Protein AF-A0A0V8E5C7-F1 (afdb_monomer)

InterPro domains:
  IPR036977 DNA Primase, CHC2-type zinc finger [G3DSA:3.90.580.10] (2-70)

Radius of gyration: 25.41 Å; Cα contacts (8 Å, |Δi|>4): 579; chains: 1; bounding box: 57×95×50 Å

Structure (mmCIF, N/CA/C/O backbone):
data_AF-A0A0V8E5C7-F1
#
_entry.id   AF-A0A0V8E5C7-F1
#
loop_
_atom_site.group_PDB
_atom_site.id
_atom_site.type_symbol
_atom_site.label_atom_id
_atom_site.label_alt_id
_atom_site.label_comp_id
_atom_site.label_asym_id
_atom_site.label_entity_id
_atom_site.label_seq_id
_atom_site.pdbx_PDB_ins_code
_atom_site.Cartn_x
_atom_site.Cartn_y
_atom_site.Cartn_z
_atom_site.occupancy
_atom_site.B_iso_or_equiv
_atom_site.auth_seq_id
_atom_site.auth_comp_id
_atom_site.auth_asym_id
_atom_site.auth_atom_id
_atom_site.pdbx_PDB_model_num
ATOM 1 N N . MET A 1 1 ? 29.798 11.535 -18.271 1.00 77.94 1 MET A N 1
ATOM 2 C CA . MET A 1 1 ? 28.706 10.863 -17.536 1.00 77.94 1 MET A CA 1
ATOM 3 C C . MET A 1 1 ? 27.715 10.359 -18.566 1.00 77.94 1 MET A C 1
ATOM 5 O O . MET A 1 1 ? 27.169 11.178 -19.292 1.00 77.94 1 MET A O 1
ATOM 9 N N . ASP A 1 2 ? 27.507 9.047 -18.650 1.00 85.81 2 ASP A N 1
ATOM 10 C CA . ASP A 1 2 ? 26.616 8.453 -19.655 1.00 85.81 2 ASP A CA 1
ATOM 11 C C . ASP A 1 2 ? 25.218 8.271 -19.068 1.00 85.81 2 ASP A C 1
ATOM 13 O O . ASP A 1 2 ? 25.017 7.438 -18.182 1.00 85.81 2 ASP A O 1
ATOM 17 N N . LEU A 1 3 ? 24.248 9.055 -19.533 1.00 87.62 3 LEU A N 1
ATOM 18 C CA . LEU A 1 3 ? 22.884 9.039 -19.008 1.00 87.62 3 LEU A CA 1
ATOM 19 C C . LEU A 1 3 ? 21.963 8.158 -19.855 1.00 87.62 3 LEU A C 1
ATOM 21 O O . LEU A 1 3 ? 21.933 8.257 -21.079 1.00 87.62 3 LEU A O 1
ATOM 25 N N . VAL A 1 4 ? 21.166 7.326 -19.189 1.00 85.62 4 VAL A N 1
ATOM 26 C CA . VAL A 1 4 ? 20.123 6.493 -19.796 1.00 85.62 4 VAL A CA 1
ATOM 27 C C . VAL A 1 4 ? 18.763 6.980 -19.310 1.00 85.62 4 VAL A C 1
ATOM 29 O O . VAL A 1 4 ? 18.558 7.162 -18.109 1.00 85.62 4 VAL A O 1
ATOM 32 N N . LYS A 1 5 ? 17.818 7.195 -20.231 1.00 83.31 5 LYS A N 1
ATOM 33 C CA . LYS A 1 5 ? 16.457 7.615 -19.875 1.00 83.31 5 LYS A CA 1
ATOM 34 C C . LYS A 1 5 ? 15.722 6.479 -19.154 1.00 83.31 5 LYS A C 1
ATOM 36 O O . LYS A 1 5 ? 15.670 5.356 -19.650 1.00 83.31 5 LYS A O 1
ATOM 41 N N . SER A 1 6 ? 15.137 6.784 -18.000 1.00 77.44 6 SER A N 1
ATOM 42 C CA . SER A 1 6 ? 14.345 5.871 -17.173 1.00 77.44 6 SER A CA 1
ATOM 43 C C . SER A 1 6 ? 13.053 6.569 -16.740 1.00 77.44 6 SER A C 1
ATOM 45 O O . SER A 1 6 ? 13.018 7.353 -15.788 1.00 77.44 6 SER A O 1
ATOM 47 N N . GLY A 1 7 ? 11.972 6.333 -17.488 1.00 77.88 7 GLY A N 1
ATOM 48 C CA . GLY A 1 7 ? 10.712 7.057 -17.303 1.00 77.88 7 GLY A CA 1
ATOM 49 C C . GLY A 1 7 ? 10.861 8.550 -17.618 1.00 77.88 7 GLY A C 1
ATOM 50 O O . GLY A 1 7 ? 11.246 8.904 -18.732 1.00 77.88 7 GLY A O 1
ATOM 51 N N . ARG A 1 8 ? 10.543 9.408 -16.637 1.00 76.00 8 ARG A N 1
ATOM 52 C CA . ARG A 1 8 ? 10.718 10.876 -16.708 1.00 76.00 8 ARG A CA 1
ATOM 53 C C . ARG A 1 8 ? 12.099 11.351 -16.241 1.00 76.00 8 ARG A C 1
ATOM 55 O O . ARG A 1 8 ? 12.400 12.533 -16.303 1.00 76.00 8 ARG A O 1
ATOM 62 N N . ASN A 1 9 ? 12.920 10.433 -15.739 1.00 88.00 9 ASN A N 1
ATOM 63 C CA . ASN A 1 9 ? 14.218 10.733 -15.155 1.00 88.00 9 ASN A CA 1
ATOM 64 C C . ASN A 1 9 ? 15.343 10.156 -16.020 1.00 88.00 9 ASN A C 1
ATOM 66 O O . ASN A 1 9 ? 15.116 9.385 -16.956 1.00 88.00 9 ASN A O 1
ATOM 70 N N . TYR A 1 10 ? 16.575 10.491 -15.663 1.00 89.25 10 TYR A N 1
ATOM 71 C CA . TYR A 1 10 ? 17.786 9.943 -16.256 1.00 89.25 10 TYR A CA 1
ATOM 72 C C . TYR A 1 10 ? 18.607 9.249 -15.179 1.00 89.25 10 TYR A C 1
ATOM 74 O O . TYR A 1 10 ? 18.708 9.740 -14.060 1.00 89.25 10 TYR A O 1
ATOM 82 N N . THR A 1 11 ? 19.197 8.104 -15.505 1.00 90.31 11 THR A N 1
ATOM 83 C CA . THR A 1 11 ? 20.089 7.377 -14.600 1.00 90.31 11 THR A CA 1
ATOM 84 C C . THR A 1 11 ? 21.477 7.241 -15.201 1.00 90.31 11 THR A C 1
ATOM 86 O O . THR A 1 11 ? 21.626 7.120 -16.418 1.00 90.31 11 THR A O 1
ATOM 89 N N . TRP A 1 12 ? 22.508 7.293 -14.361 1.00 88.06 12 TRP A N 1
ATOM 90 C CA . TRP A 1 12 ? 23.881 7.122 -14.822 1.00 88.06 12 TRP A CA 1
ATOM 91 C C . TRP A 1 12 ? 24.152 5.649 -15.124 1.00 88.06 12 TRP A C 1
ATOM 93 O O . TRP A 1 12 ? 23.962 4.789 -14.269 1.00 88.06 12 TRP A O 1
ATOM 103 N N . LYS A 1 13 ? 24.649 5.348 -16.326 1.00 84.56 13 LYS A N 1
ATOM 104 C CA . LYS A 1 13 ? 24.912 3.988 -16.802 1.00 84.56 13 LYS A CA 1
ATOM 105 C C . LYS A 1 13 ? 25.800 3.140 -15.887 1.00 84.56 13 LYS A C 1
ATOM 107 O O . LYS A 1 13 ? 25.573 1.939 -15.798 1.00 84.56 13 LYS A O 1
ATOM 112 N N . SER A 1 14 ? 26.763 3.743 -15.196 1.00 83.62 14 SER A N 1
ATOM 113 C CA . SER A 1 14 ? 27.641 3.032 -14.254 1.00 83.62 14 SER A CA 1
ATOM 114 C C . SER A 1 14 ? 27.018 2.842 -12.863 1.00 83.62 14 SER A C 1
ATOM 116 O O . SER A 1 14 ? 27.509 2.041 -12.078 1.00 83.62 14 SER A O 1
ATOM 118 N N . HIS A 1 15 ? 25.921 3.546 -12.567 1.00 80.12 15 HIS A N 1
ATOM 119 C CA . HIS A 1 15 ? 25.207 3.536 -11.284 1.00 80.12 15 HIS A CA 1
ATOM 120 C C . HIS A 1 15 ? 23.694 3.379 -11.511 1.00 80.12 15 HIS A C 1
ATOM 122 O O . HIS A 1 15 ? 22.872 4.133 -10.977 1.00 80.12 15 HIS A O 1
ATOM 128 N N . GLN A 1 16 ? 23.340 2.419 -12.372 1.00 63.72 16 GLN A N 1
ATOM 129 C CA . GLN A 1 16 ? 21.965 2.170 -12.803 1.00 63.72 16 GLN A CA 1
ATOM 130 C C . GLN A 1 16 ? 21.050 1.964 -11.598 1.00 63.72 16 GLN A C 1
ATOM 132 O O . GLN A 1 16 ? 21.290 1.097 -10.762 1.00 63.72 16 GLN A O 1
ATOM 137 N N . GLY A 1 17 ? 19.988 2.765 -11.523 1.00 64.38 17 GLY A N 1
ATOM 138 C CA . GLY A 1 17 ? 18.963 2.651 -10.484 1.00 64.38 17 GLY A CA 1
ATOM 139 C C . GLY A 1 17 ? 19.297 3.313 -9.144 1.00 64.38 17 GLY A C 1
ATOM 140 O O . GLY A 1 17 ? 18.388 3.457 -8.334 1.00 64.38 17 GLY A O 1
ATOM 141 N N . SER A 1 18 ? 20.533 3.776 -8.916 1.00 82.50 18 SER A N 1
ATOM 142 C CA . SER A 1 18 ? 20.905 4.487 -7.682 1.00 82.50 18 SER A CA 1
ATOM 143 C C . SER A 1 18 ? 21.211 5.966 -7.897 1.00 82.50 18 SER A C 1
ATOM 145 O O . SER A 1 18 ? 20.937 6.761 -7.005 1.00 82.50 18 SER A O 1
ATOM 147 N N . PHE A 1 19 ? 21.723 6.363 -9.065 1.00 89.81 19 PHE A N 1
ATOM 148 C CA . PHE A 1 19 ? 21.897 7.770 -9.431 1.00 89.81 19 PHE A CA 1
ATOM 149 C C . PHE A 1 19 ? 20.760 8.207 -10.354 1.00 89.81 19 PHE A C 1
ATOM 151 O O . PHE A 1 19 ? 20.636 7.675 -11.461 1.00 89.81 19 PHE A O 1
ATOM 158 N N . ILE A 1 20 ? 19.938 9.162 -9.919 1.00 90.56 20 ILE A N 1
ATOM 159 C CA . ILE A 1 20 ? 18.748 9.628 -10.639 1.00 90.56 20 ILE A CA 1
ATOM 160 C C . ILE A 1 20 ? 18.799 11.148 -10.795 1.00 90.56 20 ILE A C 1
ATOM 162 O O . ILE A 1 20 ? 18.831 11.864 -9.804 1.00 90.56 20 ILE A O 1
ATOM 166 N N . ILE A 1 21 ? 18.748 11.640 -12.030 1.00 92.62 21 ILE A N 1
ATOM 167 C CA . ILE A 1 21 ? 18.537 13.050 -12.375 1.00 92.62 21 ILE A CA 1
ATOM 168 C C . ILE A 1 21 ? 17.076 13.222 -12.769 1.00 92.62 21 ILE A C 1
ATOM 170 O O . ILE A 1 21 ? 16.570 12.477 -13.611 1.00 92.62 21 ILE A O 1
ATOM 174 N N . SER A 1 22 ? 16.407 14.205 -12.177 1.00 89.75 22 SER A N 1
ATOM 175 C CA . SER A 1 22 ? 15.024 14.559 -12.476 1.00 89.75 22 SER A CA 1
ATOM 176 C C . SER A 1 22 ? 14.977 15.934 -13.143 1.00 89.75 22 SER A C 1
ATOM 178 O O . SER A 1 22 ? 15.021 16.941 -12.435 1.00 89.75 22 SER A O 1
ATOM 180 N N . PRO A 1 23 ? 14.903 16.005 -14.488 1.00 86.00 23 PRO A N 1
ATOM 181 C CA . PRO A 1 23 ? 14.874 17.280 -15.204 1.00 86.00 23 PRO A CA 1
ATOM 182 C C . PRO A 1 23 ? 13.691 18.162 -14.800 1.00 86.00 23 PRO A C 1
ATOM 184 O O . PRO A 1 23 ? 13.864 19.359 -14.620 1.00 86.00 23 PRO A O 1
ATOM 187 N N . GLU A 1 24 ? 12.518 17.558 -14.579 1.00 80.56 24 GLU A N 1
ATOM 188 C CA . GLU A 1 24 ? 11.291 18.248 -14.149 1.00 80.56 24 GLU A CA 1
ATOM 189 C C . GLU A 1 24 ? 11.499 19.043 -12.854 1.00 80.56 24 GLU A C 1
ATOM 191 O O . GLU A 1 24 ? 11.042 20.174 -12.725 1.00 80.56 24 GLU A O 1
ATOM 196 N N . LYS A 1 25 ? 12.216 18.450 -11.898 1.00 81.88 25 LYS A N 1
ATOM 197 C CA . LYS A 1 25 ? 12.475 19.047 -10.585 1.00 81.88 25 LYS A CA 1
ATOM 198 C C . LYS A 1 25 ? 13.812 19.790 -10.519 1.00 81.88 25 LYS A C 1
ATOM 200 O O . LYS A 1 25 ? 14.122 20.366 -9.485 1.00 81.88 25 LYS A O 1
ATOM 205 N N . ASN A 1 26 ? 14.605 19.737 -11.590 1.00 85.25 26 ASN A N 1
ATOM 206 C CA . ASN A 1 26 ? 15.969 20.255 -11.670 1.00 85.25 26 ASN A CA 1
ATOM 207 C C . ASN A 1 26 ? 16.884 19.811 -10.503 1.00 85.25 26 ASN A C 1
ATOM 209 O O . ASN A 1 26 ? 17.648 20.603 -9.954 1.00 85.25 26 ASN A O 1
ATOM 213 N N . ILE A 1 27 ? 16.795 18.534 -10.116 1.00 92.62 27 ILE A N 1
ATOM 214 C CA . ILE A 1 27 ? 17.573 17.939 -9.014 1.00 92.62 27 ILE A CA 1
ATOM 215 C C . ILE A 1 27 ? 18.158 16.582 -9.405 1.00 92.62 27 ILE A C 1
ATOM 217 O O . ILE A 1 27 ? 17.687 15.925 -10.338 1.00 92.62 27 ILE A O 1
ATOM 221 N N . PHE A 1 28 ? 19.129 16.109 -8.629 1.00 94.44 28 PHE A N 1
ATOM 222 C CA . PHE A 1 28 ? 19.596 14.730 -8.646 1.00 94.44 28 PHE A CA 1
ATOM 223 C C . PHE A 1 28 ? 19.485 14.068 -7.266 1.00 94.44 28 PHE A C 1
ATOM 225 O O . PHE A 1 28 ? 19.355 14.719 -6.232 1.00 94.44 28 PHE A O 1
ATOM 232 N N . SER A 1 29 ? 19.477 12.740 -7.248 1.00 93.81 29 SER A N 1
ATOM 233 C CA . SER A 1 29 ? 19.516 11.925 -6.036 1.00 93.81 29 SER A CA 1
ATOM 234 C C . SER A 1 29 ? 20.436 10.733 -6.239 1.00 93.81 29 SER A C 1
ATOM 236 O O . SER A 1 29 ? 20.323 10.039 -7.251 1.00 93.81 29 SER A O 1
ATOM 238 N N . TRP A 1 30 ? 21.306 10.468 -5.266 1.00 92.38 30 TRP A N 1
ATOM 239 C CA . TRP A 1 30 ? 22.173 9.296 -5.246 1.00 92.38 30 TRP A CA 1
ATOM 240 C C . TRP A 1 30 ? 21.825 8.381 -4.069 1.00 92.38 30 TRP A C 1
ATOM 242 O O . TRP A 1 30 ? 22.375 8.478 -2.976 1.00 92.38 30 TRP A O 1
ATOM 252 N N . PHE A 1 31 ? 20.896 7.458 -4.307 1.00 82.06 31 PHE A N 1
ATOM 253 C CA . PHE A 1 31 ? 20.291 6.610 -3.278 1.00 82.06 31 PHE A CA 1
ATOM 254 C C . PHE A 1 31 ? 21.286 5.694 -2.554 1.00 82.06 31 PHE A C 1
ATOM 256 O O . PHE A 1 31 ? 21.039 5.349 -1.402 1.00 82.06 31 PHE A O 1
ATOM 263 N N . SER A 1 32 ? 22.405 5.330 -3.192 1.00 83.31 32 SER A N 1
ATOM 264 C CA . SER A 1 32 ? 23.443 4.481 -2.591 1.00 83.31 32 SER A CA 1
ATOM 265 C C . SER A 1 32 ? 24.459 5.230 -1.724 1.00 83.31 32 SER A C 1
ATOM 267 O O . SER A 1 32 ? 25.295 4.574 -1.118 1.00 83.31 32 SER A O 1
ATOM 269 N N . GLN A 1 33 ? 24.430 6.567 -1.692 1.00 82.38 33 GLN A N 1
ATOM 270 C CA . GLN A 1 33 ? 25.376 7.383 -0.914 1.00 82.38 33 GLN A CA 1
ATOM 271 C C . GLN A 1 33 ? 24.772 7.972 0.369 1.00 82.38 33 GLN A C 1
ATOM 273 O O . GLN A 1 33 ? 25.502 8.562 1.149 1.00 82.38 33 GLN A O 1
ATOM 278 N N . GLY A 1 34 ? 23.474 7.776 0.620 1.00 76.69 34 GLY A N 1
ATOM 279 C CA . GLY A 1 34 ? 22.809 8.267 1.830 1.00 76.69 34 GLY A CA 1
ATOM 280 C C . GLY A 1 34 ? 21.598 9.147 1.537 1.00 76.69 34 GLY A C 1
ATOM 281 O O . GLY A 1 34 ? 21.121 9.236 0.401 1.00 76.69 34 GLY A O 1
ATOM 282 N N . THR A 1 35 ? 21.028 9.734 2.587 1.00 79.25 35 THR A N 1
ATOM 283 C CA . THR A 1 35 ? 19.907 10.690 2.512 1.00 79.25 35 THR A CA 1
ATOM 284 C C . THR A 1 35 ? 20.376 12.102 2.189 1.00 79.25 35 THR A C 1
ATOM 286 O O . THR A 1 35 ? 19.675 12.834 1.495 1.00 79.25 35 THR A O 1
ATOM 289 N N . ASP A 1 36 ? 21.581 12.452 2.623 1.00 85.12 36 ASP A N 1
ATOM 290 C CA . ASP A 1 36 ? 22.277 13.697 2.319 1.00 85.12 36 ASP A CA 1
ATOM 291 C C . ASP A 1 36 ? 22.503 13.886 0.818 1.00 85.12 36 ASP A C 1
ATOM 293 O O . ASP A 1 36 ? 22.511 15.016 0.363 1.00 85.12 36 ASP A O 1
ATOM 297 N N . MET A 1 37 ? 22.604 12.816 0.030 1.00 87.00 37 MET A N 1
ATOM 298 C CA . MET A 1 37 ? 22.785 12.892 -1.424 1.00 87.00 37 MET A CA 1
ATOM 299 C C . MET A 1 37 ? 21.475 12.827 -2.221 1.00 87.00 37 MET A C 1
ATOM 301 O O . MET A 1 37 ? 21.494 12.612 -3.434 1.00 87.00 37 MET A O 1
ATOM 305 N N . ARG A 1 38 ? 20.319 13.004 -1.570 1.00 90.25 38 ARG A N 1
ATOM 306 C CA . ARG A 1 38 ? 18.996 13.014 -2.215 1.00 90.25 38 ARG A CA 1
ATOM 307 C C . ARG A 1 38 ? 18.499 14.447 -2.407 1.00 90.25 38 ARG A C 1
ATOM 309 O O . ARG A 1 38 ? 18.667 15.293 -1.538 1.00 90.25 38 ARG A O 1
ATOM 316 N N . GLY A 1 39 ? 17.866 14.709 -3.548 1.00 87.12 39 GLY A N 1
ATOM 317 C CA . GLY A 1 39 ? 17.233 15.995 -3.859 1.00 87.12 39 GLY A CA 1
ATOM 318 C C . GLY A 1 39 ? 18.185 17.184 -4.007 1.00 87.12 39 GLY A C 1
ATOM 319 O O . GLY A 1 39 ? 17.789 18.308 -3.720 1.00 87.12 39 GLY A O 1
ATOM 320 N N . LYS A 1 40 ? 19.431 16.953 -4.425 1.00 93.12 40 LYS A N 1
ATOM 321 C CA . LYS A 1 40 ? 20.456 17.992 -4.565 1.00 93.12 40 LYS A CA 1
ATOM 322 C C . LYS A 1 40 ? 20.365 18.712 -5.906 1.00 93.12 40 LYS A C 1
ATOM 324 O O . LYS A 1 40 ? 19.934 18.131 -6.898 1.00 93.12 40 LYS A O 1
ATOM 329 N N . ASP A 1 41 ? 20.766 19.975 -5.926 1.00 91.38 41 ASP A N 1
ATOM 330 C CA . ASP A 1 41 ? 20.687 20.834 -7.107 1.00 91.38 41 ASP A CA 1
ATOM 331 C C . ASP A 1 41 ? 21.833 20.596 -8.111 1.00 91.38 41 ASP A C 1
ATOM 333 O O . ASP A 1 41 ? 22.717 19.750 -7.932 1.00 91.38 41 ASP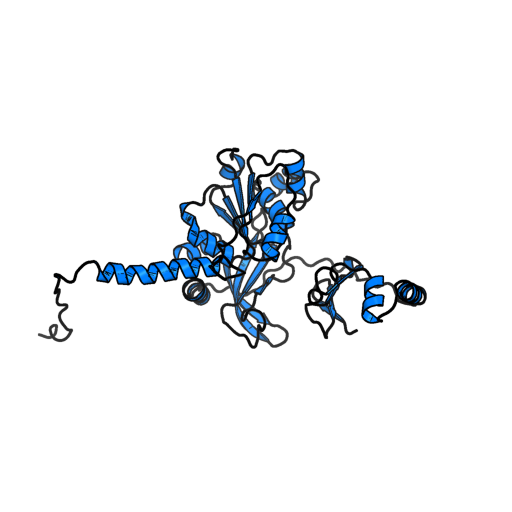 A O 1
ATOM 337 N N . SER A 1 42 ? 21.813 21.357 -9.206 1.00 89.94 42 SER A N 1
ATOM 338 C CA . SER A 1 42 ? 22.834 21.308 -10.253 1.00 89.94 42 SER A CA 1
ATOM 339 C C . SER A 1 42 ? 24.216 21.790 -9.799 1.00 89.94 42 SER A C 1
ATOM 341 O O . SER A 1 42 ? 25.210 21.384 -10.396 1.00 89.94 42 SER A O 1
ATOM 343 N N . ILE A 1 43 ? 24.311 22.631 -8.765 1.00 90.94 43 ILE A N 1
ATOM 344 C CA . ILE A 1 43 ? 25.600 23.115 -8.247 1.00 90.94 43 ILE A CA 1
ATOM 345 C C . ILE A 1 43 ? 26.278 21.987 -7.475 1.00 90.94 43 ILE A C 1
ATOM 347 O O . ILE A 1 43 ? 27.418 21.627 -7.773 1.00 90.94 43 ILE A O 1
ATOM 351 N N . ALA A 1 44 ? 25.542 21.354 -6.562 1.00 93.38 44 ALA A N 1
ATOM 352 C CA . ALA A 1 44 ? 25.994 20.178 -5.833 1.00 93.38 44 ALA A CA 1
ATOM 353 C C . ALA A 1 44 ? 26.373 19.029 -6.783 1.00 93.38 44 ALA A C 1
ATOM 355 O O . ALA A 1 44 ? 27.320 18.291 -6.513 1.00 93.38 44 ALA A O 1
ATOM 356 N N . LEU A 1 45 ? 25.687 18.903 -7.926 1.00 93.25 45 LEU A N 1
ATOM 357 C CA . LEU A 1 45 ? 26.041 17.931 -8.960 1.00 93.25 45 LEU A CA 1
ATOM 358 C C . LEU A 1 45 ? 27.433 18.203 -9.544 1.00 93.25 45 LEU A C 1
ATOM 360 O O . LEU A 1 45 ? 28.220 17.273 -9.711 1.00 93.25 45 LEU A O 1
ATOM 364 N N . VAL A 1 46 ? 27.757 19.463 -9.844 1.00 92.88 46 VAL A N 1
ATOM 365 C CA . VAL A 1 46 ? 29.081 19.842 -10.358 1.00 92.88 46 VAL A CA 1
ATOM 366 C C . VAL A 1 46 ? 30.156 19.606 -9.303 1.00 92.88 46 VAL A C 1
ATOM 368 O O . VAL A 1 46 ? 31.166 18.982 -9.623 1.00 92.88 46 VAL A O 1
ATOM 371 N N . GLN A 1 47 ? 29.919 20.021 -8.055 1.00 93.06 47 GLN A N 1
ATOM 372 C CA . GLN A 1 47 ? 30.849 19.774 -6.946 1.00 93.06 47 GLN A CA 1
ATOM 373 C C . GLN A 1 47 ? 31.151 18.283 -6.790 1.00 93.06 47 GLN A C 1
ATOM 375 O O . GLN A 1 47 ? 32.309 17.898 -6.663 1.00 93.06 47 GLN A O 1
ATOM 380 N N . LEU A 1 48 ? 30.119 17.441 -6.866 1.00 92.62 48 LEU A N 1
ATOM 381 C CA . LEU A 1 48 ? 30.244 15.993 -6.762 1.00 92.62 48 LEU A CA 1
ATOM 382 C C . LEU A 1 48 ? 31.043 15.384 -7.919 1.00 92.62 48 LEU A C 1
ATOM 384 O O . LEU A 1 48 ? 31.944 14.582 -7.694 1.00 92.62 48 LEU A O 1
ATOM 388 N N . ILE A 1 49 ? 30.698 15.729 -9.161 1.00 90.56 49 ILE A N 1
ATOM 389 C CA . ILE A 1 49 ? 31.298 15.10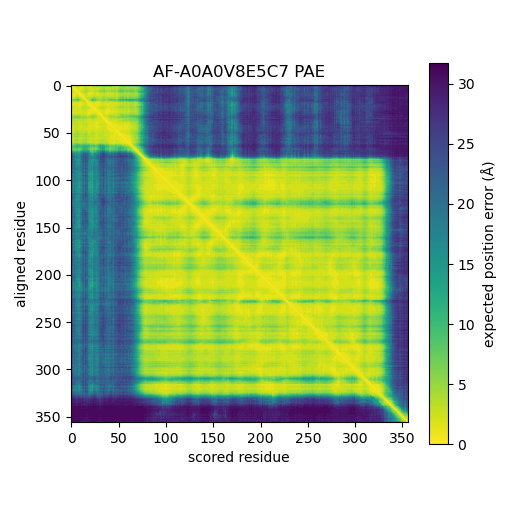6 -10.349 1.00 90.56 49 ILE A CA 1
ATOM 390 C C . ILE A 1 49 ? 32.727 15.606 -10.582 1.00 90.56 49 ILE A C 1
ATOM 392 O O . ILE A 1 49 ? 33.562 14.851 -11.079 1.00 90.56 49 ILE A O 1
ATOM 396 N N . LYS A 1 50 ? 33.012 16.867 -10.242 1.00 90.31 50 LYS A N 1
ATOM 397 C CA . LYS A 1 50 ? 34.328 17.486 -10.440 1.00 90.31 50 LYS A CA 1
ATOM 398 C C . LYS A 1 50 ? 35.220 17.480 -9.202 1.00 90.31 50 LYS A C 1
ATOM 400 O O . LYS A 1 50 ? 36.403 17.765 -9.342 1.00 90.31 50 LYS A O 1
ATOM 405 N N . GLY A 1 51 ? 34.679 17.180 -8.023 1.00 92.75 51 GLY A N 1
ATOM 406 C CA . GLY A 1 51 ? 35.414 17.269 -6.761 1.00 92.75 51 GLY A CA 1
ATOM 407 C C . GLY A 1 51 ? 35.863 18.696 -6.435 1.00 92.75 51 GLY A C 1
ATOM 408 O O . GLY A 1 51 ? 36.979 18.879 -5.962 1.00 92.75 51 GLY A O 1
ATOM 409 N N . CYS A 1 52 ? 35.035 19.703 -6.735 1.00 93.06 52 CYS A N 1
ATOM 410 C CA . CYS A 1 52 ? 35.390 21.116 -6.585 1.00 93.06 52 CYS A CA 1
ATOM 411 C C . CYS A 1 52 ? 34.584 21.828 -5.487 1.00 93.06 52 CYS A C 1
ATOM 413 O O . CYS A 1 52 ? 33.534 21.363 -5.029 1.00 93.06 52 CYS A O 1
ATOM 415 N N . SER A 1 53 ? 35.071 22.995 -5.074 1.00 93.56 53 SER A N 1
ATOM 416 C CA . SER A 1 53 ? 34.373 23.882 -4.148 1.00 93.56 53 SER A CA 1
ATOM 417 C C . SER A 1 53 ? 33.109 24.484 -4.772 1.00 93.56 53 SER A C 1
ATOM 419 O O . SER A 1 53 ? 32.896 24.456 -5.986 1.00 93.56 53 SER A O 1
ATOM 421 N N . PHE A 1 54 ? 32.257 25.062 -3.925 1.00 90.62 54 PHE A N 1
ATOM 422 C CA . PHE A 1 54 ? 31.024 25.724 -4.356 1.00 90.62 54 PHE A CA 1
ATOM 423 C C . PHE A 1 54 ? 31.303 26.893 -5.312 1.00 90.62 54 PHE A C 1
ATOM 425 O O . PHE A 1 54 ? 30.606 27.059 -6.310 1.00 90.62 54 PHE A O 1
ATOM 432 N N . LYS A 1 55 ? 32.360 27.670 -5.038 1.00 90.62 55 LYS A N 1
ATOM 433 C CA . LYS A 1 55 ? 32.771 28.800 -5.878 1.00 90.62 55 LYS A CA 1
ATOM 434 C C . LYS A 1 55 ? 33.213 28.329 -7.267 1.00 90.62 55 LYS A C 1
ATOM 436 O O . LYS A 1 55 ? 32.723 28.849 -8.261 1.00 90.62 55 LYS A O 1
ATOM 441 N N . GLU A 1 56 ? 34.051 27.297 -7.329 1.00 91.56 56 GLU A N 1
ATOM 442 C CA . GLU A 1 56 ? 34.513 26.713 -8.598 1.00 91.56 56 GLU A CA 1
ATOM 443 C C . GLU A 1 56 ? 33.361 26.074 -9.387 1.00 91.56 56 GLU A C 1
ATOM 445 O O . GLU A 1 56 ? 33.329 26.135 -10.614 1.00 91.56 56 GLU A O 1
ATOM 450 N N . ALA A 1 57 ? 32.379 25.483 -8.697 1.00 91.94 57 ALA A N 1
ATOM 451 C CA . ALA A 1 57 ? 31.187 24.943 -9.340 1.00 91.94 57 ALA A CA 1
ATOM 452 C C . ALA A 1 57 ? 30.315 26.046 -9.960 1.00 91.94 57 ALA A C 1
ATOM 454 O O . ALA A 1 57 ? 29.823 25.875 -11.076 1.00 91.94 57 ALA A O 1
ATOM 455 N N . LEU A 1 58 ? 30.143 27.177 -9.268 1.00 88.56 58 LEU A N 1
ATOM 456 C CA . LEU A 1 58 ? 29.431 28.342 -9.798 1.00 88.56 58 LEU A CA 1
ATOM 457 C C . LEU A 1 58 ? 30.143 28.946 -11.009 1.00 88.56 58 LEU A C 1
ATOM 459 O O . LEU A 1 58 ? 29.488 29.203 -12.017 1.00 88.56 58 LEU A O 1
ATOM 463 N N . GLU A 1 59 ? 31.462 29.131 -10.928 1.00 89.44 59 GLU A N 1
ATOM 464 C CA . GLU A 1 59 ? 32.285 29.617 -12.044 1.00 89.44 59 GLU A CA 1
ATOM 465 C C . GLU A 1 59 ? 32.158 28.679 -13.252 1.00 89.44 59 GLU A C 1
ATOM 467 O O . GLU A 1 59 ? 31.841 29.124 -14.353 1.00 89.44 59 GLU A O 1
ATOM 472 N N . PHE A 1 60 ? 32.251 27.363 -13.033 1.00 90.19 60 PHE A N 1
ATOM 473 C CA . PHE A 1 60 ? 32.064 26.373 -14.092 1.00 90.19 60 PHE A CA 1
ATOM 474 C C . PHE A 1 60 ? 30.681 26.449 -14.755 1.00 90.19 60 PHE A C 1
ATOM 476 O O . PHE A 1 60 ? 30.578 26.336 -15.977 1.00 90.19 60 PHE A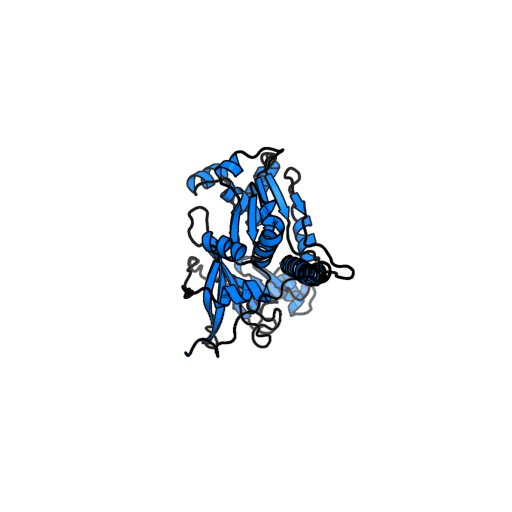 O 1
ATOM 483 N N . ILE A 1 61 ? 29.611 26.620 -13.972 1.00 87.81 61 ILE A N 1
ATOM 484 C CA . ILE A 1 61 ? 28.248 26.742 -14.507 1.00 87.81 61 ILE A CA 1
ATOM 485 C C . ILE A 1 61 ? 28.101 28.042 -15.303 1.00 87.81 61 ILE A C 1
ATOM 487 O O . ILE A 1 61 ? 27.553 28.009 -16.406 1.00 87.81 61 ILE A O 1
ATOM 491 N N . ALA A 1 62 ? 28.611 29.157 -14.773 1.00 84.81 62 ALA A N 1
ATOM 492 C CA . ALA A 1 62 ? 28.527 30.479 -15.391 1.00 84.81 62 ALA A CA 1
ATOM 493 C C . ALA A 1 62 ? 29.300 30.567 -16.717 1.00 84.81 62 ALA A C 1
ATOM 495 O O . ALA A 1 62 ? 28.832 31.196 -17.664 1.00 84.81 62 ALA A O 1
ATOM 496 N N . GLU A 1 63 ? 30.456 29.908 -16.808 1.00 87.38 63 GLU A N 1
ATOM 497 C CA . GLU A 1 63 ? 31.269 29.843 -18.029 1.00 87.38 63 GLU A CA 1
ATOM 498 C C . GLU A 1 63 ? 30.750 28.813 -19.044 1.00 87.38 63 GLU A C 1
ATOM 500 O O . GLU A 1 63 ? 31.132 28.829 -20.221 1.00 87.38 63 GLU A O 1
ATOM 505 N N . SER A 1 64 ? 29.869 27.902 -18.617 1.00 78.88 64 SER A N 1
ATOM 506 C CA . SER A 1 64 ? 29.341 26.867 -19.497 1.00 78.88 64 SER A CA 1
ATOM 507 C C . SER A 1 64 ? 28.404 27.455 -20.559 1.00 78.88 64 SER A C 1
ATOM 509 O O . SER A 1 64 ? 27.424 28.138 -20.274 1.00 78.88 64 SER A O 1
ATOM 511 N N . LYS A 1 65 ? 28.659 27.120 -21.828 1.00 74.19 65 LYS A N 1
ATOM 512 C CA . LYS A 1 65 ? 27.765 27.434 -22.958 1.00 74.19 65 LYS A CA 1
ATOM 513 C C . LYS A 1 65 ? 26.729 26.326 -23.172 1.00 74.19 65 LYS A C 1
ATOM 515 O O . LYS A 1 65 ? 26.502 25.892 -24.301 1.00 74.19 65 LYS A O 1
ATOM 520 N N . ALA A 1 66 ? 26.162 25.795 -22.090 1.00 72.50 66 ALA A N 1
ATOM 521 C CA . ALA A 1 66 ? 25.188 24.714 -22.176 1.00 72.50 66 ALA A CA 1
ATOM 522 C C . ALA A 1 66 ? 23.849 25.237 -22.722 1.00 72.50 66 ALA A C 1
ATOM 524 O O . ALA A 1 66 ? 23.311 26.239 -22.254 1.00 72.50 66 ALA A O 1
ATOM 525 N N . SER A 1 67 ? 23.287 24.552 -23.718 1.00 71.94 67 SER A N 1
ATOM 526 C CA . SER A 1 67 ? 21.943 24.852 -24.214 1.00 71.94 67 SER A CA 1
ATOM 527 C C . SER A 1 67 ? 20.888 24.432 -23.190 1.00 71.94 67 SER A C 1
ATOM 529 O O . SER A 1 67 ? 20.990 23.344 -22.619 1.00 71.94 67 SER A O 1
ATOM 531 N N . VAL A 1 68 ? 19.835 25.239 -23.017 1.00 72.44 68 VAL A N 1
ATOM 532 C CA . VAL A 1 68 ? 18.678 24.875 -22.183 1.00 72.44 68 VAL A CA 1
ATOM 533 C C . VAL A 1 68 ? 18.071 23.571 -22.698 1.00 72.44 68 VAL A C 1
ATOM 535 O O . VAL A 1 68 ? 17.616 23.495 -23.842 1.00 72.44 68 VAL A O 1
ATOM 538 N N . PHE A 1 69 ? 18.041 22.550 -21.845 1.00 71.44 69 PHE A N 1
ATOM 539 C CA . PHE A 1 69 ? 17.350 21.305 -22.143 1.00 71.44 69 PHE A CA 1
ATOM 540 C C . PHE A 1 69 ? 15.839 21.561 -22.147 1.00 71.44 69 PHE A C 1
ATOM 542 O O . PHE A 1 69 ? 15.214 21.694 -21.098 1.00 71.44 69 PHE A O 1
ATOM 549 N N . LYS A 1 70 ? 15.248 21.664 -23.341 1.00 62.22 70 LYS A N 1
ATOM 550 C CA . LYS A 1 70 ? 13.795 21.696 -23.518 1.00 62.22 70 LYS A CA 1
ATOM 551 C C . LYS A 1 70 ? 13.319 20.282 -23.810 1.00 62.22 70 LYS A C 1
ATOM 553 O O . LYS A 1 70 ? 13.377 19.831 -24.953 1.00 62.22 70 LYS A O 1
ATOM 558 N N . GLU A 1 71 ? 12.850 19.582 -22.783 1.00 62.66 71 GLU A N 1
ATOM 559 C CA . GLU A 1 71 ? 12.066 18.376 -23.020 1.00 62.66 71 GLU A CA 1
ATOM 560 C C . GLU A 1 71 ? 10.771 18.812 -23.709 1.00 62.66 71 GLU A C 1
ATOM 562 O O . GLU A 1 71 ? 10.019 19.636 -23.189 1.00 62.66 71 GLU A O 1
ATOM 567 N N . THR A 1 72 ? 10.529 18.321 -24.925 1.00 54.44 72 THR A N 1
ATOM 568 C CA . THR A 1 72 ? 9.212 18.464 -25.543 1.00 54.44 72 THR A CA 1
ATOM 569 C C . THR A 1 72 ? 8.241 17.792 -24.587 1.00 54.44 72 THR A C 1
ATOM 571 O O . THR A 1 72 ? 8.402 16.603 -24.310 1.00 54.44 72 THR A O 1
ATOM 574 N N . ALA A 1 73 ? 7.280 18.548 -24.051 1.00 47.94 73 ALA A N 1
ATOM 575 C CA . ALA A 1 73 ? 6.220 18.011 -23.212 1.00 47.94 73 ALA A CA 1
ATOM 576 C C . ALA A 1 73 ? 5.406 17.018 -24.053 1.00 47.94 73 ALA A C 1
ATOM 578 O O . ALA A 1 73 ? 4.405 17.363 -24.675 1.00 47.94 73 ALA A O 1
ATOM 579 N N . GLN A 1 74 ? 5.876 15.775 -24.142 1.00 49.72 74 GLN A N 1
ATOM 580 C CA . GLN A 1 74 ? 5.053 14.681 -24.607 1.00 49.72 74 GLN A CA 1
ATOM 581 C C . GLN A 1 74 ? 3.917 14.594 -23.604 1.00 49.72 74 GLN A C 1
ATOM 583 O O . GLN A 1 74 ? 4.170 14.353 -22.421 1.00 49.72 74 GLN A O 1
ATOM 588 N N . ALA A 1 75 ? 2.688 14.814 -24.081 1.00 54.56 75 ALA A N 1
ATOM 589 C CA . ALA A 1 75 ? 1.489 14.540 -23.310 1.00 54.56 75 ALA A CA 1
ATOM 590 C C . ALA A 1 75 ? 1.693 13.197 -22.609 1.00 54.56 75 ALA A C 1
ATOM 592 O O . ALA A 1 75 ? 2.025 12.190 -23.251 1.00 54.56 75 ALA A O 1
ATOM 593 N N . GLN A 1 76 ? 1.622 13.214 -21.281 1.00 56.47 76 GLN A N 1
ATOM 594 C CA . GLN A 1 76 ? 1.861 12.021 -20.499 1.00 56.47 76 GLN A CA 1
ATOM 595 C C . GLN A 1 76 ? 0.798 11.004 -20.905 1.00 56.47 76 GLN A C 1
ATOM 597 O O . GLN A 1 76 ? -0.368 11.152 -20.559 1.00 56.47 76 GLN A O 1
ATOM 602 N N . LYS A 1 77 ? 1.202 9.989 -21.672 1.00 66.19 77 LYS A N 1
ATOM 603 C CA . LYS A 1 77 ? 0.311 8.884 -22.025 1.00 66.19 77 LYS A CA 1
ATOM 604 C C . LYS A 1 77 ? -0.258 8.288 -20.737 1.00 66.19 77 LYS A C 1
ATOM 606 O O . LYS A 1 77 ? 0.496 8.093 -19.776 1.00 66.19 77 LYS A O 1
ATOM 611 N N . GLU A 1 78 ? -1.559 8.022 -20.742 1.00 82.00 78 GLU A N 1
ATOM 612 C CA . GLU A 1 78 ? -2.259 7.421 -19.610 1.00 82.00 78 GLU A CA 1
ATOM 613 C C . GLU A 1 78 ? -1.679 6.044 -19.253 1.00 82.00 78 GLU A C 1
ATOM 615 O O . GLU A 1 78 ? -0.914 5.430 -20.009 1.00 82.00 78 GLU A O 1
ATOM 620 N N . PHE A 1 79 ? -2.008 5.582 -18.048 1.00 90.88 79 PHE A N 1
ATOM 621 C CA . PHE A 1 79 ? -1.751 4.210 -17.643 1.00 90.88 79 PHE A CA 1
ATOM 622 C C . PHE A 1 79 ? -2.533 3.244 -18.542 1.00 90.88 79 PHE A C 1
ATOM 624 O O . PHE A 1 79 ? -3.727 3.427 -18.768 1.00 90.88 79 PHE A O 1
ATOM 631 N N . GLU A 1 80 ? -1.863 2.192 -19.005 1.00 89.44 80 GLU A N 1
ATOM 632 C CA . GLU A 1 80 ? -2.472 1.110 -19.775 1.00 89.44 80 GLU A CA 1
ATOM 633 C C . GLU A 1 80 ? -2.045 -0.232 -19.182 1.00 89.44 80 GLU A C 1
ATOM 635 O O . GLU A 1 80 ? -0.853 -0.495 -18.975 1.00 89.44 80 GLU A O 1
ATOM 640 N N . TYR A 1 81 ? -3.024 -1.096 -18.930 1.00 92.94 81 TYR A N 1
ATOM 641 C CA . TYR A 1 81 ? -2.786 -2.433 -18.415 1.00 92.94 81 TYR A CA 1
ATOM 642 C C . TYR A 1 81 ? -2.782 -3.460 -19.553 1.00 92.94 81 TYR A C 1
ATOM 644 O O . TYR A 1 81 ? -3.831 -3.873 -20.030 1.00 92.94 81 TYR A O 1
ATOM 652 N N . ASN A 1 82 ? -1.581 -3.874 -19.972 1.00 88.81 82 ASN A N 1
ATOM 653 C CA . ASN A 1 82 ? -1.363 -4.743 -21.140 1.00 88.81 82 ASN A CA 1
ATOM 654 C C . ASN A 1 82 ? -0.654 -6.067 -20.784 1.00 88.81 82 ASN A C 1
ATOM 656 O O . ASN A 1 82 ? 0.063 -6.642 -21.603 1.00 88.81 82 ASN A O 1
ATOM 660 N N . LEU A 1 83 ? -0.770 -6.524 -19.535 1.00 91.56 83 LEU A N 1
ATOM 661 C CA . LEU A 1 83 ? -0.194 -7.800 -19.109 1.00 91.56 83 LEU A CA 1
ATOM 662 C C . LEU A 1 83 ? -1.179 -8.938 -19.412 1.00 91.56 83 LEU A C 1
ATOM 664 O O . LEU A 1 83 ? -2.335 -8.832 -19.010 1.00 91.56 83 LEU A O 1
ATOM 668 N N . PRO A 1 84 ? -0.748 -10.029 -20.074 1.00 91.69 84 PRO A N 1
ATOM 669 C CA . PRO A 1 84 ? -1.608 -11.185 -20.298 1.00 91.69 84 PRO A CA 1
ATOM 670 C C . PRO A 1 84 ? -1.935 -11.856 -18.962 1.00 91.69 84 PRO A C 1
ATOM 672 O O . PRO A 1 84 ? -1.052 -12.470 -18.352 1.00 91.69 84 PRO A O 1
ATOM 675 N N . GLU A 1 85 ? -3.177 -11.701 -18.503 1.00 95.88 85 GLU A N 1
ATOM 676 C CA . GLU A 1 85 ? -3.696 -12.389 -17.321 1.00 95.88 85 GLU A CA 1
ATOM 677 C C . GLU A 1 85 ? -4.056 -13.840 -17.651 1.00 95.88 85 GLU A C 1
ATOM 679 O O . GLU A 1 85 ? -4.510 -14.162 -18.750 1.00 95.88 85 GLU A O 1
ATOM 684 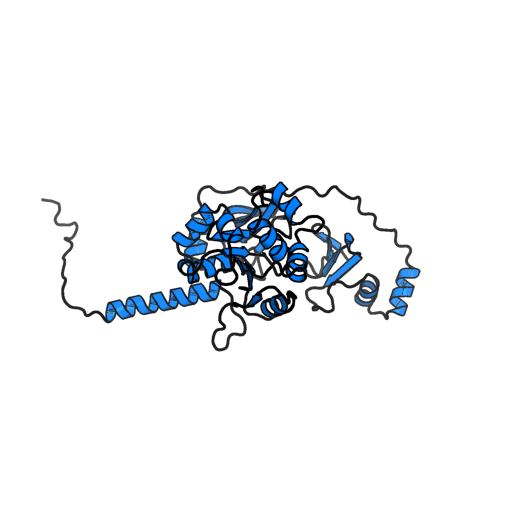N N . HIS A 1 86 ? -3.865 -14.718 -16.673 1.00 95.50 86 HIS A N 1
ATOM 685 C CA . HIS A 1 86 ? -4.213 -16.131 -16.767 1.00 95.50 86 HIS A CA 1
ATOM 686 C C . HIS A 1 86 ? -5.462 -16.410 -15.942 1.00 95.50 86 HIS A C 1
ATOM 688 O O . HIS A 1 86 ? -5.544 -16.005 -14.783 1.00 95.50 86 HIS A O 1
ATOM 694 N N . SER A 1 87 ? -6.402 -17.167 -16.506 1.00 91.06 87 SER A N 1
ATOM 695 C CA . SER A 1 87 ? -7.603 -17.613 -15.785 1.00 91.06 87 SER A CA 1
ATOM 696 C C . SER A 1 87 ? -7.275 -18.591 -14.653 1.00 91.06 87 SER A C 1
ATOM 698 O O . SER A 1 87 ? -7.940 -18.602 -13.620 1.00 91.06 87 SER A O 1
ATOM 700 N N . ASN A 1 88 ? -6.233 -19.407 -14.828 1.00 92.75 88 ASN A N 1
ATOM 701 C CA . ASN A 1 88 ? -5.787 -20.358 -13.822 1.00 92.75 88 ASN A CA 1
ATOM 702 C C . ASN A 1 88 ? -4.755 -19.724 -12.877 1.00 92.75 88 ASN A C 1
ATOM 704 O O . ASN A 1 88 ? -3.605 -19.513 -13.251 1.00 92.75 88 ASN A O 1
ATOM 708 N N . PHE A 1 89 ? -5.145 -19.499 -11.622 1.00 95.25 89 PHE A N 1
ATOM 709 C CA . PHE A 1 89 ? -4.297 -18.903 -10.585 1.00 95.25 89 PHE A CA 1
ATOM 710 C C . PHE A 1 89 ? -3.394 -19.920 -9.844 1.00 95.25 89 PHE A C 1
ATOM 712 O O . PHE A 1 89 ? -2.801 -19.588 -8.819 1.00 95.25 89 PHE A O 1
ATOM 719 N N . TYR A 1 90 ? -3.266 -21.161 -10.332 1.00 94.19 90 TYR A N 1
ATOM 720 C CA . TYR A 1 90 ? -2.584 -22.265 -9.638 1.00 94.19 90 TYR A CA 1
ATOM 721 C C . TYR A 1 90 ? -1.160 -21.931 -9.166 1.00 94.19 90 TYR A C 1
ATOM 723 O O . TYR A 1 90 ? -0.867 -22.059 -7.979 1.00 94.19 90 TYR A O 1
ATOM 731 N N . PHE A 1 91 ? -0.281 -21.448 -10.054 1.00 92.31 91 PHE A N 1
ATOM 732 C CA . PHE A 1 91 ? 1.115 -21.156 -9.690 1.00 92.31 91 PHE A CA 1
ATOM 733 C C . PHE A 1 91 ? 1.237 -20.044 -8.644 1.00 92.31 91 PHE A C 1
ATOM 735 O O . PHE A 1 91 ? 2.050 -20.139 -7.726 1.00 92.31 91 PHE A O 1
ATOM 742 N N . ALA A 1 92 ? 0.417 -18.997 -8.765 1.00 96.88 92 ALA A N 1
ATOM 743 C CA . ALA A 1 92 ? 0.383 -17.921 -7.783 1.00 96.88 92 ALA A CA 1
ATOM 744 C C . ALA A 1 92 ? -0.154 -18.416 -6.435 1.00 96.88 92 ALA A C 1
ATOM 746 O O . ALA A 1 92 ? 0.417 -18.089 -5.399 1.00 96.88 92 ALA A O 1
ATOM 747 N N . ARG A 1 93 ? -1.201 -19.250 -6.441 1.00 98.06 93 ARG A N 1
ATOM 748 C CA . ARG A 1 93 ? -1.753 -19.860 -5.227 1.00 98.06 93 ARG A CA 1
ATOM 749 C C . ARG A 1 93 ? -0.725 -20.733 -4.520 1.00 98.06 93 ARG A C 1
ATOM 751 O O . ARG A 1 93 ? -0.526 -20.559 -3.326 1.00 98.06 93 ARG A O 1
ATOM 758 N N . GLN A 1 94 ? -0.058 -21.634 -5.238 1.00 97.19 94 GLN A N 1
ATOM 759 C CA . GLN A 1 94 ? 0.995 -22.491 -4.682 1.00 97.19 94 GLN A CA 1
ATOM 760 C C . GLN A 1 94 ? 2.077 -21.656 -3.996 1.00 97.19 94 GLN A C 1
ATOM 762 O O . GLN A 1 94 ? 2.359 -21.856 -2.821 1.00 97.19 94 GLN A O 1
ATOM 767 N N . TYR A 1 95 ? 2.574 -20.624 -4.675 1.00 97.44 95 TYR A N 1
ATOM 768 C CA . TYR A 1 95 ? 3.530 -19.685 -4.098 1.00 97.44 95 TYR A CA 1
ATOM 769 C C . TYR A 1 95 ? 3.021 -18.983 -2.830 1.00 97.44 95 TYR A C 1
ATOM 771 O O . TYR A 1 95 ? 3.716 -18.944 -1.815 1.00 97.44 95 TYR A O 1
ATOM 779 N N . LEU A 1 96 ? 1.806 -18.432 -2.860 1.00 98.31 96 LEU A N 1
ATOM 780 C CA . LEU A 1 96 ? 1.232 -17.729 -1.711 1.00 98.31 96 LEU A CA 1
ATOM 781 C C . LEU A 1 96 ? 0.979 -18.672 -0.520 1.00 98.31 96 LEU A C 1
ATOM 783 O O . LEU A 1 96 ? 1.184 -18.284 0.629 1.00 98.31 96 LEU A O 1
ATOM 787 N N . LYS A 1 97 ? 0.589 -19.922 -0.770 1.00 97.62 97 LYS A N 1
ATOM 788 C CA . LYS A 1 97 ? 0.355 -20.911 0.289 1.00 97.62 97 LYS A CA 1
ATOM 789 C C . LYS A 1 97 ? 1.651 -21.460 0.857 1.00 97.62 97 LYS A C 1
ATOM 791 O O . LYS A 1 97 ? 1.899 -21.373 2.055 1.00 97.62 97 LYS A O 1
ATOM 796 N N . GLU A 1 98 ? 2.471 -22.037 -0.007 1.00 95.44 98 GLU A N 1
ATOM 797 C CA . GLU A 1 98 ? 3.608 -22.860 0.393 1.00 95.44 98 GLU A CA 1
ATOM 798 C C . GLU A 1 98 ? 4.796 -22.001 0.806 1.00 95.44 98 GLU A C 1
ATOM 800 O O . GLU A 1 98 ? 5.446 -22.286 1.809 1.00 95.44 98 GLU A O 1
ATOM 805 N N . GLU A 1 99 ? 5.051 -20.909 0.081 1.00 95.62 99 GLU A N 1
ATOM 806 C CA . GLU A 1 99 ? 6.187 -20.036 0.371 1.00 95.62 99 GLU A CA 1
ATOM 807 C C . GLU A 1 99 ? 5.828 -18.818 1.216 1.00 95.62 99 GLU A C 1
ATOM 809 O O . GLU A 1 99 ? 6.717 -18.260 1.864 1.00 95.62 99 GLU A O 1
ATOM 814 N N . ARG A 1 100 ? 4.572 -18.352 1.184 1.00 96.62 100 ARG A N 1
ATOM 815 C CA . ARG A 1 100 ? 4.132 -17.164 1.940 1.00 96.62 100 ARG A CA 1
ATOM 816 C C . ARG A 1 100 ? 3.254 -17.483 3.147 1.00 96.62 100 ARG A C 1
ATOM 818 O O . ARG A 1 100 ? 3.089 -16.591 3.970 1.00 96.62 100 ARG A O 1
ATOM 825 N N . GLY A 1 101 ? 2.791 -18.723 3.306 1.00 97.12 101 GLY A N 1
ATOM 826 C CA . GLY A 1 101 ? 2.052 -19.179 4.489 1.00 97.12 101 GLY A CA 1
ATOM 827 C C . GLY A 1 101 ? 0.582 -18.754 4.537 1.00 97.12 101 GLY A C 1
ATOM 828 O O . GLY A 1 101 ? -0.043 -18.878 5.589 1.00 97.12 101 GLY A O 1
ATOM 829 N N . LEU A 1 102 ? 0.033 -18.244 3.430 1.00 98.44 102 LEU A N 1
ATOM 830 C CA . LEU A 1 102 ? -1.351 -17.772 3.352 1.00 98.44 102 LEU A CA 1
ATOM 831 C C . LEU A 1 102 ? -2.326 -18.949 3.196 1.00 98.44 102 LEU A C 1
ATOM 833 O O . LEU A 1 102 ? -2.034 -19.916 2.492 1.00 98.44 102 LEU A O 1
ATOM 837 N N . SER A 1 103 ? -3.496 -18.866 3.834 1.00 98.31 103 SER A N 1
ATOM 838 C CA . SER A 1 103 ? -4.567 -19.856 3.652 1.00 98.31 103 SER A CA 1
ATOM 839 C C . SER A 1 103 ? -5.291 -19.681 2.311 1.00 98.31 103 SER A C 1
ATOM 841 O O . SER A 1 103 ? -5.227 -18.613 1.694 1.00 98.31 103 SER A O 1
ATOM 843 N N . ASP A 1 104 ? -6.011 -20.718 1.862 1.00 98.25 104 ASP A N 1
ATOM 844 C CA . ASP A 1 104 ? -6.894 -20.592 0.694 1.00 98.25 104 ASP A CA 1
ATOM 845 C C . ASP A 1 104 ? -7.951 -19.507 0.905 1.00 98.25 104 ASP A C 1
ATOM 847 O O . ASP A 1 104 ? -8.156 -18.702 0.004 1.00 98.25 104 ASP A O 1
ATOM 851 N N . ASP A 1 105 ? -8.536 -19.417 2.103 1.00 98.31 105 ASP A N 1
ATOM 852 C CA . ASP A 1 105 ? -9.560 -18.419 2.429 1.00 98.31 105 ASP A CA 1
ATOM 853 C C . ASP A 1 105 ? -9.055 -16.988 2.245 1.00 98.31 105 ASP A C 1
ATOM 855 O O . ASP A 1 105 ? -9.748 -16.149 1.663 1.00 98.31 105 ASP A O 1
ATOM 859 N N . THR A 1 106 ? -7.834 -16.707 2.708 1.00 98.62 106 THR A N 1
ATOM 860 C CA . THR A 1 106 ? -7.208 -15.394 2.531 1.00 98.62 106 THR A CA 1
ATOM 861 C C . THR A 1 106 ? -6.919 -15.124 1.060 1.00 98.62 106 THR A C 1
ATOM 863 O O . THR A 1 106 ? -7.240 -14.049 0.559 1.00 98.62 106 THR A O 1
ATOM 866 N N . ILE A 1 107 ? -6.364 -16.090 0.326 1.00 98.62 107 ILE A N 1
ATOM 867 C CA . ILE A 1 107 ? -6.102 -15.922 -1.111 1.00 98.62 107 ILE A CA 1
ATOM 868 C C . ILE A 1 107 ? -7.411 -15.654 -1.866 1.00 98.62 107 ILE A C 1
ATOM 870 O O . ILE A 1 107 ? -7.480 -14.725 -2.673 1.00 98.62 107 ILE A O 1
ATOM 874 N N . ASP A 1 108 ? -8.459 -16.417 -1.565 1.00 98.44 108 ASP A N 1
ATOM 875 C CA . ASP A 1 108 ? -9.777 -16.290 -2.178 1.00 98.44 108 ASP A CA 1
ATOM 876 C C . ASP A 1 108 ? -10.438 -14.958 -1.836 1.00 98.44 108 ASP A C 1
ATOM 878 O O . ASP A 1 108 ? -11.078 -14.358 -2.698 1.00 98.44 108 ASP A O 1
ATOM 882 N N . PHE A 1 109 ? -10.262 -14.459 -0.610 1.00 98.50 109 PHE A N 1
ATOM 883 C CA . PHE A 1 109 ? -10.723 -13.130 -0.226 1.00 98.50 109 PHE A CA 1
ATOM 884 C C . PHE A 1 109 ? -10.126 -12.058 -1.146 1.00 98.50 109 PHE A C 1
ATOM 886 O O . PHE A 1 109 ? -10.883 -11.333 -1.787 1.00 98.50 109 PHE A O 1
ATOM 893 N N . PHE A 1 110 ? -8.800 -12.005 -1.301 1.00 98.44 110 PHE A N 1
ATOM 894 C CA . PHE A 1 110 ? -8.150 -10.997 -2.152 1.00 98.44 110 PHE A CA 1
ATOM 895 C C . PHE A 1 110 ? -8.445 -11.180 -3.652 1.00 98.44 110 PHE A C 1
ATOM 897 O O . PHE A 1 110 ? -8.536 -10.190 -4.380 1.00 98.44 110 PHE A O 1
ATOM 904 N N . LEU A 1 111 ? -8.644 -12.416 -4.123 1.00 98.00 111 LEU A N 1
ATOM 905 C CA . LEU A 1 111 ? -9.110 -12.674 -5.491 1.00 98.00 111 LEU A CA 1
ATOM 906 C C . LEU A 1 111 ? -10.538 -12.156 -5.712 1.00 98.00 111 LEU A C 1
ATOM 908 O O . LEU A 1 111 ? -10.792 -11.502 -6.721 1.00 98.00 111 LEU A O 1
ATOM 912 N N . ARG A 1 112 ? -11.458 -12.378 -4.761 1.00 97.62 112 ARG A N 1
ATOM 913 C CA . ARG A 1 112 ? -12.838 -11.855 -4.819 1.00 97.62 112 ARG A CA 1
ATOM 914 C C . ARG A 1 112 ? -12.892 -10.329 -4.803 1.00 97.62 112 ARG A C 1
ATOM 916 O O . ARG A 1 112 ? -13.757 -9.758 -5.455 1.00 97.62 112 ARG A O 1
ATOM 923 N N . GLN A 1 113 ? -11.952 -9.674 -4.118 1.00 97.19 113 GLN A N 1
ATOM 924 C CA . GLN A 1 113 ? -11.799 -8.214 -4.168 1.00 97.19 113 GLN A CA 1
ATOM 925 C C . GLN A 1 113 ? -11.269 -7.706 -5.525 1.00 97.19 113 GLN A C 1
ATOM 927 O O . GLN A 1 113 ? -11.174 -6.500 -5.728 1.00 97.19 113 GLN A O 1
ATOM 932 N N . ASN A 1 114 ? -10.910 -8.597 -6.460 1.00 96.62 114 ASN A N 1
ATOM 933 C CA . ASN A 1 114 ? -10.364 -8.271 -7.783 1.00 96.62 114 ASN A CA 1
ATOM 934 C C . ASN A 1 114 ? -9.068 -7.432 -7.741 1.00 96.62 114 ASN A C 1
ATOM 936 O O . ASN A 1 114 ? -8.701 -6.772 -8.712 1.00 96.62 114 ASN A O 1
ATOM 940 N N . VAL A 1 115 ? -8.329 -7.470 -6.629 1.00 97.25 115 VAL A N 1
ATOM 941 C CA . VAL A 1 115 ? -7.070 -6.718 -6.474 1.00 97.25 115 VAL A CA 1
ATOM 942 C C . VAL A 1 115 ? -5.837 -7.523 -6.872 1.00 97.25 115 VAL A C 1
ATOM 944 O O . VAL A 1 115 ? -4.728 -6.995 -6.843 1.00 97.25 115 VAL A O 1
ATOM 947 N N . MET A 1 116 ? -6.002 -8.794 -7.245 1.00 96.56 116 MET A N 1
ATOM 948 C CA . MET A 1 116 ? -4.901 -9.711 -7.522 1.00 96.56 116 MET A CA 1
ATOM 949 C C . MET A 1 116 ? -5.168 -10.553 -8.774 1.00 96.56 116 MET A C 1
ATOM 951 O O . MET A 1 116 ? -6.257 -11.095 -8.933 1.00 96.56 116 MET A O 1
ATOM 955 N N . ALA A 1 117 ? -4.168 -10.690 -9.645 1.00 97.62 117 ALA A N 1
ATOM 956 C CA . ALA A 1 117 ? -4.225 -11.554 -10.828 1.00 97.62 117 ALA A CA 1
ATOM 957 C C . ALA A 1 117 ? -2.869 -12.212 -11.115 1.00 97.62 117 ALA A C 1
ATOM 959 O O . ALA A 1 117 ? -1.821 -11.671 -10.761 1.00 97.62 117 ALA A O 1
ATOM 960 N N . LEU A 1 118 ? -2.876 -13.385 -11.753 1.00 97.94 118 LEU A N 1
ATOM 961 C CA . LEU A 1 118 ? -1.663 -14.012 -12.281 1.00 97.94 118 LEU A CA 1
ATOM 962 C C . LEU A 1 118 ? -1.456 -13.510 -13.707 1.00 97.94 118 LEU A C 1
ATOM 964 O O . LEU A 1 118 ? -2.373 -13.580 -14.517 1.00 97.94 118 LEU A O 1
ATOM 968 N N . ALA A 1 119 ? -0.248 -13.062 -14.030 1.00 97.31 119 ALA A N 1
ATOM 969 C CA . ALA A 1 119 ? 0.106 -12.625 -15.373 1.00 97.31 119 ALA A CA 1
ATOM 970 C C . ALA A 1 119 ? 1.504 -13.098 -15.783 1.00 97.31 119 ALA A C 1
ATOM 972 O O . ALA A 1 119 ? 2.317 -13.498 -14.947 1.00 97.31 119 ALA A O 1
ATOM 973 N N . THR A 1 120 ? 1.815 -13.003 -17.076 1.00 95.62 120 THR A N 1
ATOM 974 C CA . THR A 1 120 ? 3.185 -13.202 -17.573 1.00 95.62 120 THR A CA 1
ATOM 975 C C . THR A 1 120 ? 3.884 -11.864 -17.756 1.00 95.62 120 THR A C 1
ATOM 977 O O . THR A 1 120 ? 3.498 -11.054 -18.596 1.00 95.62 120 THR A O 1
ATOM 980 N N . ASN A 1 121 ? 4.968 -11.646 -17.016 1.00 93.19 121 ASN A N 1
ATOM 981 C CA . ASN A 1 121 ? 5.866 -10.534 -17.277 1.00 93.19 121 ASN A CA 1
ATOM 982 C C . ASN A 1 121 ? 6.836 -10.891 -18.406 1.00 93.19 121 ASN A C 1
ATOM 984 O O . ASN A 1 121 ? 7.455 -11.949 -18.354 1.00 93.19 121 ASN A O 1
ATOM 988 N N . LYS A 1 122 ? 7.040 -9.976 -19.360 1.00 91.50 122 LYS A N 1
ATOM 989 C CA . LYS A 1 122 ? 8.079 -10.066 -20.394 1.00 91.50 122 LYS A CA 1
ATOM 990 C C . LYS A 1 122 ? 9.070 -8.914 -20.251 1.00 91.50 122 LYS A C 1
ATOM 992 O O . LYS A 1 122 ? 8.675 -7.748 -20.236 1.00 91.50 122 LYS A O 1
ATOM 997 N N . ASN A 1 123 ? 10.358 -9.226 -20.161 1.00 85.56 123 ASN A N 1
ATOM 998 C CA . ASN A 1 123 ? 11.419 -8.245 -20.324 1.00 85.56 123 ASN A CA 1
ATOM 999 C C . ASN A 1 123 ? 11.652 -8.015 -21.823 1.00 85.56 123 ASN A C 1
ATOM 1001 O O . ASN A 1 123 ? 12.008 -8.931 -22.557 1.00 85.56 123 ASN A O 1
ATOM 1005 N N . TYR A 1 124 ? 11.438 -6.787 -22.290 1.00 81.75 124 TYR A N 1
ATOM 1006 C CA . TYR A 1 124 ? 11.574 -6.453 -23.708 1.00 81.75 124 TYR A CA 1
ATOM 1007 C C . TYR A 1 124 ? 13.029 -6.328 -24.177 1.00 81.75 124 TYR A C 1
ATOM 1009 O O . TYR A 1 124 ? 13.261 -6.326 -25.379 1.00 81.75 124 TYR A O 1
ATOM 1017 N N . GLN A 1 125 ? 14.002 -6.238 -23.262 1.00 81.44 125 GLN A N 1
ATOM 1018 C CA . GLN A 1 125 ? 15.419 -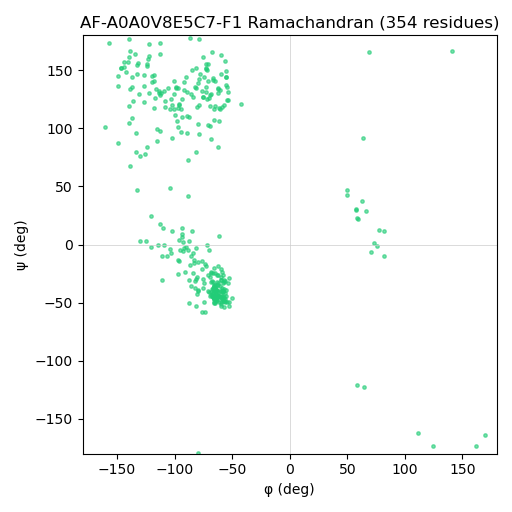6.133 -23.630 1.00 81.44 125 GLN A CA 1
ATOM 1019 C C . GLN A 1 125 ? 16.008 -7.467 -24.101 1.00 81.44 125 GLN A C 1
ATOM 1021 O O . GLN A 1 125 ? 16.825 -7.482 -25.013 1.00 81.44 125 GLN A O 1
ATOM 1026 N N . ASP A 1 126 ? 15.602 -8.576 -23.485 1.00 87.69 126 ASP A N 1
ATOM 1027 C CA . ASP A 1 126 ? 16.165 -9.910 -23.733 1.00 87.69 126 ASP A CA 1
ATOM 1028 C C . ASP A 1 126 ? 15.099 -10.987 -23.995 1.00 87.69 126 ASP A C 1
ATOM 1030 O O . ASP A 1 126 ? 15.419 -12.164 -24.138 1.00 87.69 126 ASP A O 1
ATOM 1034 N N . GLY A 1 127 ? 13.823 -10.600 -24.039 1.00 88.50 127 GLY A N 1
ATOM 1035 C CA . GLY A 1 127 ? 12.698 -11.495 -24.292 1.00 88.50 127 GLY A CA 1
ATOM 1036 C C . GLY A 1 127 ? 12.336 -12.421 -23.129 1.00 88.50 127 GLY A C 1
ATOM 1037 O O . GLY A 1 127 ? 11.395 -13.199 -23.277 1.00 88.50 127 GLY A O 1
ATOM 1038 N N . PHE A 1 128 ? 13.026 -12.348 -21.986 1.00 91.00 128 PHE A N 1
ATOM 1039 C CA . PHE A 1 128 ? 12.790 -13.242 -20.854 1.00 91.00 128 PHE A CA 1
ATOM 1040 C C . PHE A 1 128 ? 11.375 -13.082 -20.294 1.00 91.00 128 PHE A C 1
ATOM 1042 O O . PHE A 1 128 ? 10.914 -11.962 -20.061 1.00 91.00 128 PHE A O 1
ATOM 1049 N N . THR A 1 129 ? 10.706 -14.203 -20.027 1.00 93.69 129 THR A N 1
ATOM 1050 C CA . THR A 1 129 ? 9.373 -14.222 -19.424 1.00 93.69 129 THR A CA 1
ATOM 1051 C C . THR A 1 129 ? 9.368 -14.920 -18.075 1.00 93.69 129 THR A C 1
ATOM 1053 O O . THR A 1 129 ? 9.985 -15.972 -17.922 1.00 93.69 129 THR A O 1
ATOM 1056 N N . GLU A 1 130 ? 8.614 -14.385 -17.120 1.00 94.19 130 GLU A N 1
ATOM 1057 C CA . GLU A 1 130 ? 8.378 -15.024 -15.823 1.00 94.19 130 GLU A CA 1
ATOM 1058 C C . GLU A 1 130 ? 6.933 -14.802 -15.352 1.00 94.19 130 GLU A C 1
ATOM 1060 O O . GLU A 1 130 ? 6.342 -13.760 -15.664 1.00 94.19 130 GLU A O 1
ATOM 1065 N N . PRO A 1 131 ? 6.345 -15.755 -14.608 1.00 95.88 131 PRO A N 1
ATOM 1066 C CA . PRO A 1 131 ? 5.032 -15.564 -14.018 1.00 95.88 131 PRO A CA 1
ATOM 1067 C C . PRO A 1 131 ? 5.120 -14.588 -12.837 1.00 95.88 131 PRO A C 1
ATOM 1069 O O . PRO A 1 131 ? 6.019 -14.665 -11.991 1.00 95.88 131 PRO A O 1
ATOM 1072 N N . VAL A 1 132 ? 4.166 -13.663 -12.782 1.00 97.00 132 VAL A N 1
ATOM 1073 C CA . VAL A 1 132 ? 4.074 -12.628 -11.752 1.00 97.00 132 VAL A CA 1
ATOM 1074 C C . VAL A 1 132 ? 2.657 -12.534 -11.207 1.00 97.00 132 VAL A C 1
ATOM 1076 O O . VAL A 1 132 ? 1.683 -12.683 -11.939 1.00 97.00 132 VAL A O 1
ATOM 1079 N N . ILE A 1 133 ? 2.545 -12.211 -9.927 1.00 98.25 133 ILE A N 1
ATOM 1080 C CA . ILE A 1 133 ? 1.304 -11.729 -9.334 1.00 98.25 133 ILE A CA 1
ATOM 1081 C C . ILE A 1 133 ? 1.230 -10.226 -9.584 1.00 98.25 133 ILE A C 1
ATOM 1083 O O . ILE A 1 133 ? 2.169 -9.493 -9.263 1.00 98.25 133 ILE A O 1
ATOM 1087 N N . VAL A 1 134 ? 0.128 -9.772 -10.166 1.00 97.94 134 VAL A N 1
ATOM 1088 C CA . VAL A 1 134 ? -0.209 -8.360 -10.309 1.00 97.94 134 VAL A CA 1
ATOM 1089 C C . VAL A 1 134 ? -1.133 -7.972 -9.167 1.00 97.94 134 VAL A C 1
ATOM 1091 O O . VAL A 1 134 ? -2.228 -8.513 -9.058 1.00 97.94 134 VAL A O 1
ATOM 1094 N N . PHE A 1 135 ? -0.698 -7.013 -8.359 1.00 97.75 135 PHE A N 1
ATOM 1095 C CA . PHE A 1 135 ? -1.532 -6.317 -7.386 1.00 97.75 135 PHE A CA 1
ATOM 1096 C C . PHE A 1 135 ? -2.044 -5.032 -8.026 1.00 97.75 135 PHE A C 1
ATOM 1098 O O . PHE A 1 135 ? -1.239 -4.190 -8.429 1.00 97.75 135 PHE A O 1
ATOM 1105 N N . LYS A 1 136 ? -3.360 -4.926 -8.198 1.00 97.75 136 LYS A N 1
ATOM 1106 C CA . LYS A 1 136 ? -4.024 -3.870 -8.966 1.00 97.75 136 LYS A CA 1
ATOM 1107 C C . LYS A 1 136 ? -4.356 -2.682 -8.064 1.00 97.75 136 LYS A C 1
ATOM 1109 O O . LYS A 1 136 ? -4.725 -2.861 -6.907 1.00 97.75 136 LYS A O 1
ATOM 1114 N N . ASN A 1 137 ? -4.251 -1.476 -8.610 1.00 96.31 137 ASN A N 1
ATOM 1115 C CA . ASN A 1 137 ? -4.702 -0.255 -7.952 1.00 96.31 137 ASN A CA 1
ATOM 1116 C C . ASN A 1 137 ? -5.880 0.312 -8.736 1.00 96.31 137 ASN A C 1
ATOM 1118 O O . ASN A 1 137 ? -5.788 0.465 -9.958 1.00 96.31 137 ASN A O 1
ATOM 1122 N N . PHE A 1 138 ? -6.945 0.662 -8.028 1.00 96.31 138 PHE A N 1
ATOM 1123 C CA . PHE A 1 138 ? -8.148 1.242 -8.609 1.00 96.31 138 PHE A CA 1
ATOM 1124 C C . PHE A 1 138 ? -8.380 2.641 -8.058 1.00 96.31 138 PHE A C 1
ATOM 1126 O O . PHE A 1 138 ? -8.065 2.912 -6.898 1.00 96.31 138 PHE A O 1
ATOM 1133 N N . ASP A 1 139 ? -8.919 3.519 -8.899 1.00 93.75 139 ASP A N 1
ATOM 1134 C CA . ASP A 1 139 ? -9.499 4.773 -8.434 1.00 93.75 139 ASP A CA 1
ATOM 1135 C C . ASP A 1 139 ? -10.905 4.556 -7.853 1.00 93.75 139 ASP A C 1
ATOM 1137 O O . ASP A 1 139 ? -11.460 3.453 -7.869 1.00 93.75 139 ASP A O 1
ATOM 1141 N N . ILE A 1 140 ? -11.497 5.636 -7.347 1.00 93.12 140 ILE A N 1
ATOM 1142 C CA . ILE A 1 140 ? -12.839 5.625 -6.757 1.00 93.12 140 ILE A CA 1
ATOM 1143 C C . ILE A 1 140 ? -13.949 5.154 -7.714 1.00 93.12 140 ILE A C 1
ATOM 1145 O O . ILE A 1 140 ? -14.985 4.685 -7.250 1.00 93.12 140 ILE A O 1
ATOM 1149 N N . ASN A 1 141 ? -13.747 5.254 -9.030 1.00 92.12 141 ASN A N 1
ATOM 1150 C CA . ASN A 1 141 ? -14.714 4.814 -10.037 1.00 92.12 141 ASN A CA 1
ATOM 1151 C C . ASN A 1 141 ? -14.492 3.346 -10.452 1.00 92.12 141 ASN A C 1
ATOM 1153 O O . ASN A 1 141 ? -15.235 2.822 -11.281 1.00 92.12 141 ASN A O 1
ATOM 1157 N N . GLY A 1 142 ? -13.472 2.677 -9.905 1.00 93.00 142 GLY A N 1
ATOM 1158 C CA . GLY A 1 142 ? -13.113 1.304 -10.253 1.00 93.00 142 GLY A CA 1
ATOM 1159 C C . GLY A 1 142 ? -12.273 1.177 -11.527 1.00 93.00 142 GLY A C 1
ATOM 1160 O O . GLY A 1 142 ? -12.081 0.060 -12.010 1.00 93.00 142 GLY A O 1
ATOM 1161 N N . LYS A 1 143 ? -11.736 2.275 -12.084 1.00 95.00 143 LYS A N 1
ATOM 1162 C CA . LYS A 1 143 ? -10.773 2.205 -13.198 1.00 95.00 143 LYS A CA 1
ATOM 1163 C C . LYS A 1 143 ? -9.416 1.791 -12.640 1.00 95.00 143 LYS A C 1
ATOM 1165 O O . LYS A 1 143 ? -8.936 2.348 -11.654 1.00 95.00 143 LYS A O 1
ATOM 1170 N N . MET A 1 144 ? -8.770 0.812 -13.275 1.00 96.06 144 MET A N 1
ATOM 1171 C CA . MET A 1 144 ? -7.407 0.432 -12.905 1.00 96.06 144 MET A CA 1
ATOM 1172 C C . MET A 1 144 ? -6.451 1.563 -13.294 1.00 96.06 144 MET A C 1
ATOM 1174 O O . MET A 1 144 ? -6.334 1.901 -14.471 1.00 96.06 144 MET A O 1
ATOM 1178 N N . VAL A 1 145 ? -5.766 2.140 -12.310 1.00 95.19 145 VAL A N 1
ATOM 1179 C CA . VAL A 1 145 ? -4.858 3.290 -12.488 1.00 95.19 145 VAL A CA 1
ATOM 1180 C C . VAL A 1 145 ? -3.399 2.944 -12.208 1.00 95.19 145 VAL A C 1
ATOM 1182 O O . VAL A 1 145 ? -2.513 3.789 -12.326 1.00 95.19 145 VAL A O 1
ATOM 1185 N N . GLY A 1 146 ? -3.114 1.700 -11.832 1.00 95.19 146 GLY A N 1
ATOM 1186 C CA . GLY A 1 146 ? -1.757 1.263 -11.559 1.00 95.19 146 GLY A CA 1
ATOM 1187 C C . GLY A 1 146 ? -1.689 -0.109 -10.916 1.00 95.19 146 GLY A C 1
ATOM 1188 O O . GLY A 1 146 ? -2.651 -0.877 -10.923 1.00 95.19 146 GLY A O 1
ATOM 1189 N N . GLY A 1 147 ? -0.527 -0.412 -10.353 1.00 94.62 147 GLY A N 1
ATOM 1190 C CA . GLY A 1 147 ? -0.315 -1.631 -9.590 1.00 94.62 147 GLY A CA 1
ATOM 1191 C C . GLY A 1 147 ? 1.154 -1.978 -9.420 1.00 94.62 147 GLY A C 1
ATOM 1192 O O . GLY A 1 147 ? 2.046 -1.243 -9.851 1.00 94.62 147 GLY A O 1
ATOM 1193 N N . ALA A 1 148 ? 1.414 -3.145 -8.847 1.00 93.88 148 ALA A N 1
ATOM 1194 C CA . ALA A 1 148 ? 2.751 -3.711 -8.742 1.00 93.88 148 ALA A CA 1
ATOM 1195 C C . ALA A 1 148 ? 2.787 -5.171 -9.187 1.00 93.88 148 ALA A C 1
ATOM 1197 O O . ALA A 1 148 ? 1.789 -5.883 -9.156 1.00 93.88 148 ALA A O 1
ATOM 1198 N N . ARG A 1 149 ? 3.973 -5.613 -9.602 1.00 94.81 149 ARG A N 1
ATOM 1199 C CA . ARG A 1 149 ? 4.286 -6.992 -9.971 1.00 94.81 149 ARG A CA 1
ATOM 1200 C C . ARG A 1 149 ? 5.189 -7.615 -8.924 1.00 94.81 149 ARG A C 1
ATOM 1202 O O . ARG A 1 149 ? 6.228 -7.037 -8.590 1.00 94.81 149 ARG A O 1
ATOM 1209 N N . GLN A 1 150 ? 4.826 -8.819 -8.509 1.00 95.88 150 GLN A N 1
ATOM 1210 C CA . GLN A 1 150 ? 5.614 -9.693 -7.656 1.00 95.88 150 GLN A CA 1
ATOM 1211 C C . GLN A 1 150 ? 5.945 -10.977 -8.419 1.00 95.88 150 GLN A C 1
ATOM 1213 O O . GLN A 1 150 ? 5.053 -11.736 -8.784 1.00 95.88 150 GLN A O 1
ATOM 1218 N N . GLY A 1 151 ? 7.229 -11.232 -8.652 1.00 95.62 151 GLY A N 1
ATOM 1219 C CA . GLY A 1 151 ? 7.703 -12.479 -9.248 1.00 95.62 151 GLY A CA 1
ATOM 1220 C C . GLY A 1 151 ? 7.424 -13.667 -8.339 1.00 95.62 151 GLY A C 1
ATOM 1221 O O . GLY A 1 151 ? 7.577 -13.562 -7.119 1.00 95.62 151 GLY A O 1
ATOM 1222 N N . ILE A 1 152 ? 7.026 -14.782 -8.947 1.00 95.25 152 ILE A N 1
ATOM 1223 C CA . ILE A 1 152 ? 6.708 -16.024 -8.238 1.00 95.25 152 ILE A CA 1
ATOM 1224 C C . ILE A 1 152 ? 7.972 -16.870 -8.050 1.00 95.25 152 ILE A C 1
ATOM 1226 O O . ILE A 1 152 ? 8.321 -17.250 -6.932 1.00 95.25 152 ILE A O 1
ATOM 1230 N N . PHE A 1 153 ? 8.725 -17.101 -9.125 1.00 93.06 153 PHE A N 1
ATOM 1231 C CA . PHE A 1 153 ? 9.905 -17.962 -9.077 1.00 93.06 153 PHE A CA 1
ATOM 1232 C C . PHE A 1 153 ? 11.142 -17.238 -8.552 1.00 93.06 153 PHE A C 1
ATOM 1234 O O . PHE A 1 153 ? 11.447 -16.113 -8.947 1.00 93.06 153 PHE A O 1
ATOM 1241 N N . TYR A 1 154 ? 11.874 -17.914 -7.667 1.00 93.38 154 TYR A N 1
ATOM 1242 C CA . TYR A 1 154 ? 13.159 -17.433 -7.181 1.00 93.38 154 TYR A CA 1
ATOM 1243 C C . TYR A 1 154 ? 14.222 -17.539 -8.278 1.00 93.38 154 TYR A C 1
ATOM 1245 O O . TYR A 1 154 ? 14.473 -18.610 -8.825 1.00 93.38 154 TYR A O 1
ATOM 1253 N N . ASN A 1 155 ? 14.881 -16.427 -8.583 1.00 92.06 155 ASN A N 1
ATOM 1254 C CA . ASN A 1 155 ? 15.974 -16.359 -9.537 1.00 92.06 155 ASN A CA 1
ATOM 1255 C C . ASN A 1 155 ? 16.969 -15.255 -9.149 1.00 92.06 155 ASN A C 1
ATOM 1257 O O . ASN A 1 155 ? 16.899 -14.128 -9.640 1.00 92.06 155 ASN A O 1
ATOM 1261 N N . LYS A 1 156 ? 17.944 -15.588 -8.294 1.00 92.06 156 LYS A N 1
ATOM 1262 C CA . LYS A 1 156 ? 18.977 -14.640 -7.836 1.00 92.06 156 LYS A CA 1
ATOM 1263 C C . LYS A 1 156 ? 19.909 -14.152 -8.951 1.00 92.06 156 LYS A C 1
ATOM 1265 O O . LYS A 1 156 ? 20.458 -13.064 -8.845 1.00 92.06 156 LYS A O 1
ATOM 1270 N N . ARG A 1 157 ? 20.069 -14.920 -10.039 1.00 90.25 157 ARG A N 1
ATOM 1271 C CA . ARG A 1 157 ? 20.849 -14.479 -11.211 1.00 90.25 157 ARG A CA 1
ATOM 1272 C C . ARG A 1 157 ? 20.161 -13.319 -11.937 1.00 90.25 157 ARG A C 1
ATOM 1274 O O . ARG A 1 157 ? 20.838 -12.416 -12.409 1.00 90.25 157 ARG A O 1
ATOM 1281 N N . ARG A 1 158 ? 18.826 -13.347 -12.029 1.00 88.06 158 ARG A N 1
ATOM 1282 C CA . ARG A 1 158 ? 18.013 -12.297 -12.672 1.00 88.06 158 ARG A CA 1
ATOM 1283 C C . ARG A 1 158 ? 17.673 -11.144 -11.733 1.00 88.06 158 ARG A C 1
ATOM 1285 O O . ARG A 1 158 ? 17.629 -10.001 -12.174 1.00 88.06 158 ARG A O 1
ATOM 1292 N N . HIS A 1 159 ? 17.450 -11.448 -10.457 1.00 90.12 159 HIS A N 1
ATOM 1293 C CA . HIS A 1 159 ? 17.012 -10.500 -9.433 1.00 90.12 159 HIS A CA 1
ATOM 1294 C C . HIS A 1 159 ? 17.986 -10.535 -8.240 1.00 90.12 159 HIS A C 1
ATOM 1296 O O . HIS A 1 159 ? 17.675 -11.161 -7.225 1.00 90.12 159 HIS A O 1
ATOM 1302 N N . PRO A 1 160 ? 19.173 -9.903 -8.338 1.00 85.75 160 PRO A N 1
ATOM 1303 C CA . PRO A 1 160 ? 20.255 -10.083 -7.364 1.00 85.75 160 PRO A CA 1
ATOM 1304 C C . PRO A 1 160 ? 19.915 -9.644 -5.938 1.00 85.75 160 PRO A C 1
ATOM 1306 O O . PRO A 1 160 ? 20.347 -10.290 -4.986 1.00 85.75 160 PRO A O 1
ATOM 1309 N N . GLU A 1 161 ? 19.122 -8.580 -5.787 1.00 83.75 161 GLU A N 1
ATOM 1310 C CA . GLU A 1 161 ? 18.814 -7.997 -4.477 1.00 83.75 161 GLU A CA 1
ATOM 1311 C C . GLU A 1 161 ? 17.844 -8.857 -3.660 1.00 83.75 161 GLU A C 1
ATOM 1313 O O . GLU A 1 161 ? 18.156 -9.281 -2.551 1.00 83.75 161 GLU A O 1
ATOM 1318 N N . LYS A 1 162 ? 16.654 -9.128 -4.213 1.00 82.56 162 LYS A N 1
ATOM 1319 C CA . LYS A 1 162 ? 15.544 -9.777 -3.489 1.00 82.56 162 LYS A CA 1
ATOM 1320 C C . LYS A 1 162 ? 15.265 -11.209 -3.953 1.00 82.56 162 LYS A C 1
ATOM 1322 O O . LYS A 1 162 ? 14.336 -11.849 -3.469 1.00 82.56 162 LYS A O 1
ATOM 1327 N N . GLY A 1 163 ? 16.020 -11.711 -4.932 1.00 90.56 163 GLY A N 1
ATOM 1328 C CA . GLY A 1 163 ? 15.830 -13.035 -5.530 1.00 90.56 163 GLY A CA 1
ATOM 1329 C C . GLY A 1 163 ? 14.579 -13.174 -6.398 1.00 90.56 163 GLY A C 1
ATOM 1330 O O . GLY A 1 163 ? 14.412 -14.199 -7.046 1.00 90.56 163 GLY A O 1
ATOM 1331 N N . ARG A 1 164 ? 13.704 -12.166 -6.444 1.00 93.25 164 ARG A N 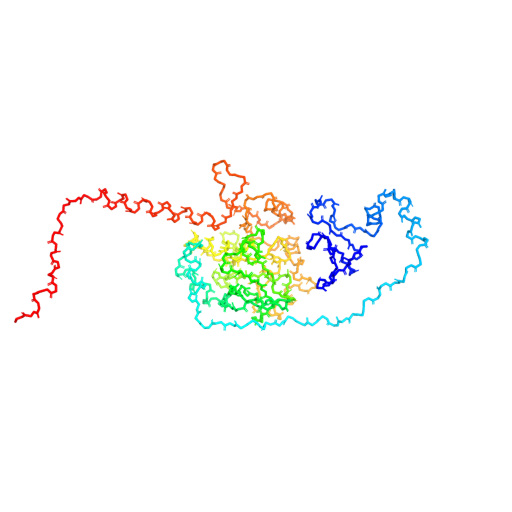1
ATOM 1332 C CA . ARG A 1 164 ? 12.455 -12.147 -7.213 1.00 93.25 164 ARG A CA 1
ATOM 1333 C C . ARG A 1 164 ? 12.182 -10.751 -7.753 1.00 93.25 164 ARG A C 1
ATOM 1335 O O . ARG A 1 164 ? 12.627 -9.761 -7.171 1.00 93.25 164 ARG A O 1
ATOM 1342 N N . MET A 1 165 ? 11.391 -10.672 -8.820 1.00 91.31 165 MET A N 1
ATOM 1343 C CA . MET A 1 165 ? 10.894 -9.398 -9.325 1.00 91.31 165 MET A CA 1
ATOM 1344 C C . MET A 1 165 ? 10.007 -8.711 -8.273 1.00 91.31 165 MET A C 1
ATOM 1346 O O . MET A 1 165 ? 9.064 -9.316 -7.771 1.00 91.31 165 MET A O 1
ATOM 1350 N N . LYS A 1 166 ? 10.259 -7.428 -7.997 1.00 91.06 166 LYS A N 1
ATOM 1351 C CA . LYS A 1 166 ? 9.323 -6.509 -7.325 1.00 91.06 166 LYS A CA 1
ATOM 1352 C C . LYS A 1 166 ? 9.377 -5.179 -8.070 1.00 91.06 166 LYS A C 1
ATOM 1354 O O . LYS A 1 166 ? 10.412 -4.517 -8.048 1.00 91.06 166 LYS A O 1
ATOM 1359 N N . ARG A 1 167 ? 8.320 -4.826 -8.810 1.00 89.81 167 ARG A N 1
ATOM 1360 C CA . ARG A 1 167 ? 8.284 -3.593 -9.624 1.00 89.81 167 ARG A CA 1
ATOM 1361 C C . ARG A 1 167 ? 6.879 -3.026 -9.755 1.00 89.81 167 ARG A C 1
ATOM 1363 O O . ARG A 1 167 ? 5.963 -3.757 -10.118 1.00 89.81 167 ARG A O 1
ATOM 1370 N N . THR A 1 168 ? 6.741 -1.715 -9.616 1.00 90.25 168 THR A N 1
ATOM 1371 C CA . THR A 1 168 ? 5.529 -0.981 -10.005 1.00 90.25 168 THR A CA 1
ATOM 1372 C C . THR A 1 168 ? 5.250 -1.158 -11.506 1.00 90.25 168 THR A C 1
ATOM 1374 O O . THR A 1 168 ? 6.171 -1.325 -12.322 1.00 90.25 168 THR A O 1
ATOM 1377 N N . LEU A 1 169 ? 3.974 -1.178 -11.891 1.00 91.25 169 LEU A N 1
ATOM 1378 C CA . LEU A 1 169 ? 3.573 -1.155 -13.293 1.00 91.25 169 LEU A CA 1
ATOM 1379 C C . LEU A 1 169 ? 3.942 0.194 -13.909 1.00 91.25 169 LEU A C 1
ATOM 1381 O O . LEU A 1 169 ? 3.877 1.242 -13.262 1.00 91.25 169 LEU A O 1
ATOM 1385 N N . PHE A 1 170 ? 4.362 0.163 -15.169 1.00 87.81 170 PHE A N 1
ATOM 1386 C CA . PHE A 1 170 ? 4.800 1.365 -15.864 1.00 87.81 170 PHE A CA 1
ATOM 1387 C C . PHE A 1 170 ? 3.659 2.388 -15.937 1.00 87.81 170 PHE A C 1
ATOM 1389 O O . PHE A 1 170 ? 2.538 2.024 -16.272 1.00 87.81 170 PHE A O 1
ATOM 1396 N N . ARG A 1 171 ? 3.959 3.655 -15.614 1.00 87.25 171 ARG A N 1
ATOM 1397 C CA . ARG A 1 171 ? 2.989 4.768 -15.562 1.00 87.25 171 ARG A CA 1
ATOM 1398 C C . ARG A 1 171 ? 1.829 4.581 -14.579 1.00 87.25 171 ARG A C 1
ATOM 1400 O O . ARG A 1 171 ? 0.814 5.245 -14.736 1.00 87.25 171 ARG A O 1
ATOM 1407 N N . SER A 1 172 ? 1.990 3.731 -13.564 1.00 88.81 172 SER A N 1
ATOM 1408 C CA . SER A 1 172 ? 1.031 3.686 -12.457 1.00 88.81 172 SER A CA 1
ATOM 1409 C C . SER A 1 172 ? 0.876 5.057 -11.816 1.00 88.81 172 SER A C 1
ATOM 1411 O O . SER A 1 172 ? 1.856 5.788 -11.646 1.00 88.81 172 SER A O 1
ATOM 1413 N N . ASP A 1 173 ? -0.340 5.351 -11.386 1.00 88.56 173 ASP A N 1
ATOM 1414 C CA . ASP A 1 173 ? -0.611 6.426 -10.454 1.00 88.56 173 ASP A CA 1
ATOM 1415 C C . ASP A 1 173 ? 0.134 6.182 -9.136 1.00 88.56 173 ASP A C 1
ATOM 1417 O O . ASP A 1 173 ? -0.122 5.205 -8.425 1.00 88.56 173 ASP A O 1
ATOM 1421 N N . GLY A 1 174 ? 1.064 7.082 -8.816 1.00 86.88 174 GLY A N 1
ATOM 1422 C CA . GLY A 1 174 ? 1.938 6.981 -7.649 1.00 86.88 174 GLY A CA 1
ATOM 1423 C C . GLY A 1 174 ? 1.251 7.228 -6.306 1.00 86.88 174 GLY A C 1
ATOM 1424 O O . GLY A 1 174 ? 1.929 7.178 -5.284 1.00 86.88 174 GLY A O 1
ATOM 1425 N N . THR A 1 175 ? -0.054 7.516 -6.293 1.00 91.31 175 THR A N 1
ATOM 1426 C CA . THR A 1 175 ? -0.797 7.909 -5.084 1.00 91.31 175 THR A CA 1
ATOM 1427 C C . THR A 1 175 ? -1.958 6.981 -4.732 1.00 91.31 175 THR A C 1
ATOM 1429 O O . THR A 1 175 ? -2.601 7.192 -3.716 1.00 91.31 175 THR A O 1
ATOM 1432 N N . SER A 1 176 ? -2.229 5.947 -5.531 1.00 90.25 176 SER A N 1
ATOM 1433 C CA . SER A 1 176 ? -3.397 5.069 -5.350 1.00 90.25 176 SER A CA 1
ATOM 1434 C C . SER A 1 176 ? -3.200 3.982 -4.281 1.00 90.25 176 SER A C 1
ATOM 1436 O O . SER A 1 176 ? -4.002 3.870 -3.360 1.00 90.25 176 SER A O 1
ATOM 1438 N N . GLY A 1 177 ? -2.123 3.195 -4.380 1.00 94.69 177 GLY A N 1
ATOM 1439 C CA . GLY A 1 177 ? -1.933 1.989 -3.559 1.00 94.69 177 GLY A CA 1
ATOM 1440 C C . GLY A 1 177 ? -2.910 0.852 -3.908 1.00 94.69 177 GLY A C 1
ATOM 1441 O O . GLY A 1 177 ? -3.894 1.051 -4.621 1.00 94.69 177 GLY A O 1
ATOM 1442 N N . THR A 1 178 ? -2.626 -0.362 -3.432 1.00 97.56 178 THR A N 1
ATOM 1443 C CA . THR A 1 178 ? -3.583 -1.483 -3.495 1.00 97.56 178 THR A CA 1
ATOM 1444 C C . THR A 1 178 ? -4.362 -1.505 -2.193 1.00 97.56 178 THR A C 1
ATOM 1446 O O . THR A 1 178 ? -3.740 -1.582 -1.138 1.00 97.56 178 THR A O 1
ATOM 1449 N N . TRP A 1 179 ? -5.689 -1.473 -2.242 1.00 97.81 179 TRP A N 1
ATOM 1450 C CA . TRP A 1 179 ? -6.516 -1.429 -1.039 1.00 97.81 179 TRP A CA 1
ATOM 1451 C C . TRP A 1 179 ? -7.664 -2.434 -1.084 1.00 97.81 179 TRP A C 1
ATOM 1453 O O . TRP A 1 179 ? -8.118 -2.818 -2.159 1.00 97.81 179 TRP A O 1
ATOM 1463 N N . VAL A 1 180 ? -8.131 -2.851 0.092 1.00 98.19 180 VAL A N 1
ATOM 1464 C CA . VAL A 1 180 ? -9.351 -3.651 0.279 1.00 98.19 180 VAL A CA 1
ATOM 1465 C C . VAL A 1 180 ? -10.141 -3.106 1.466 1.00 98.19 180 VAL A C 1
ATOM 1467 O O . VAL A 1 180 ? -9.553 -2.661 2.453 1.00 98.19 180 VAL A O 1
ATOM 1470 N N . ASP A 1 181 ? -11.467 -3.147 1.369 1.00 97.94 181 ASP A N 1
ATOM 1471 C CA . ASP A 1 181 ? -12.373 -2.690 2.424 1.00 97.94 181 ASP A CA 1
ATOM 1472 C C . ASP A 1 181 ? -12.877 -3.880 3.254 1.00 97.94 181 ASP A C 1
ATOM 1474 O O . ASP A 1 181 ? -13.276 -4.913 2.715 1.00 97.94 181 ASP A O 1
ATOM 1478 N N . ILE A 1 182 ? -12.872 -3.720 4.576 1.00 98.00 182 ILE A N 1
ATOM 1479 C CA . ILE A 1 182 ? -13.494 -4.614 5.554 1.00 98.00 182 ILE A CA 1
ATOM 1480 C C . ILE A 1 182 ? -14.611 -3.815 6.221 1.00 98.00 182 ILE A C 1
ATOM 1482 O O . ILE A 1 182 ? -14.377 -2.963 7.079 1.00 98.00 182 ILE A O 1
ATOM 1486 N N . GLY A 1 183 ? -15.832 -4.058 5.750 1.00 95.56 183 GLY A N 1
ATOM 1487 C CA . GLY A 1 183 ? -16.999 -3.225 6.020 1.00 95.56 183 GLY A CA 1
ATOM 1488 C C . GLY A 1 183 ? -17.466 -2.495 4.761 1.00 95.56 183 GLY A C 1
ATOM 1489 O O . GLY A 1 183 ? -17.142 -2.880 3.637 1.00 95.56 183 GLY A O 1
ATOM 1490 N N . THR A 1 184 ? -18.261 -1.443 4.940 1.00 95.88 184 THR A N 1
ATOM 1491 C CA . THR A 1 184 ? -18.811 -0.653 3.826 1.00 95.88 184 THR A CA 1
ATOM 1492 C C . THR A 1 184 ? -18.452 0.820 3.957 1.00 95.88 184 THR A C 1
ATOM 1494 O O . THR A 1 184 ? -18.305 1.340 5.061 1.00 95.88 184 THR A O 1
ATOM 1497 N N . LYS A 1 185 ? -18.419 1.552 2.839 1.00 94.62 185 LYS A N 1
ATOM 1498 C CA . LYS A 1 185 ? -18.226 3.012 2.862 1.00 94.62 185 LYS A CA 1
ATOM 1499 C C . LYS A 1 185 ? -19.286 3.734 3.705 1.00 94.62 185 LYS A C 1
ATOM 1501 O O . LYS A 1 185 ? -18.997 4.757 4.319 1.00 94.62 185 LYS A O 1
ATOM 1506 N N . GLN A 1 186 ? -20.516 3.213 3.762 1.00 94.31 186 GLN A N 1
ATOM 1507 C CA . GLN A 1 186 ? -21.562 3.743 4.641 1.00 94.31 186 GL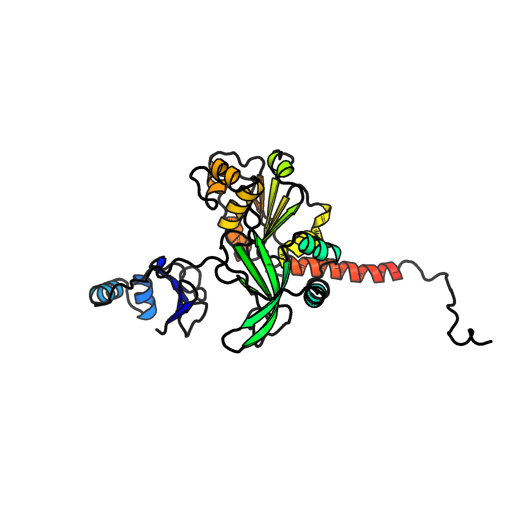N A CA 1
ATOM 1508 C C . GLN A 1 186 ? -21.222 3.539 6.122 1.00 94.31 186 GLN A C 1
ATOM 1510 O O . GLN A 1 186 ? -21.492 4.435 6.919 1.00 94.31 186 GLN A O 1
ATOM 1515 N N . GLN A 1 187 ? -20.626 2.399 6.482 1.00 95.25 187 GLN A N 1
ATOM 1516 C CA . GLN A 1 187 ? -20.115 2.138 7.830 1.00 95.25 187 GLN A CA 1
ATOM 1517 C C . GLN A 1 187 ? -18.980 3.114 8.165 1.00 95.25 187 GLN A C 1
ATOM 1519 O O . GLN A 1 187 ? -19.071 3.804 9.175 1.00 95.25 187 GLN A O 1
ATOM 1524 N N . PHE A 1 188 ? -18.016 3.298 7.252 1.00 96.56 188 PHE A N 1
ATOM 1525 C CA . PHE A 1 188 ? -16.892 4.227 7.437 1.00 96.56 188 PHE A CA 1
ATOM 1526 C C . PHE A 1 188 ? -17.357 5.672 7.688 1.00 96.56 188 PHE A C 1
ATOM 1528 O O . PHE A 1 188 ? -16.815 6.370 8.540 1.00 96.56 188 PHE A O 1
ATOM 1535 N N . LYS A 1 189 ? -18.399 6.128 6.976 1.00 92.50 189 LYS A N 1
ATOM 1536 C CA . LYS A 1 189 ? -18.995 7.468 7.155 1.00 92.50 189 LYS A CA 1
ATOM 1537 C C . LYS A 1 189 ? -19.726 7.648 8.490 1.00 92.50 189 LYS A C 1
ATOM 1539 O O . LYS A 1 189 ? -19.921 8.782 8.919 1.00 92.50 189 LYS A O 1
ATOM 1544 N N . ARG A 1 190 ? -20.185 6.559 9.110 1.00 94.50 190 ARG A N 1
ATOM 1545 C CA . ARG A 1 190 ? -20.943 6.564 10.375 1.00 94.50 190 ARG A CA 1
ATOM 1546 C C . ARG A 1 190 ? -20.065 6.310 11.599 1.00 94.50 190 ARG A C 1
ATOM 1548 O O . ARG A 1 190 ? -20.599 6.213 12.700 1.00 94.50 190 ARG A O 1
ATOM 1555 N N . SER A 1 191 ? -18.753 6.204 11.406 1.00 96.12 191 SER A N 1
ATOM 1556 C CA . SER A 1 191 ? -17.786 6.012 12.480 1.00 96.12 191 SER A CA 1
ATOM 1557 C C . SER A 1 191 ? -17.891 7.086 13.557 1.00 96.12 191 SER A C 1
ATOM 1559 O O . SER A 1 191 ? -18.217 8.242 13.275 1.00 96.12 191 SER A O 1
ATOM 1561 N N . THR A 1 192 ? -17.567 6.701 14.786 1.00 95.62 192 THR A N 1
ATOM 1562 C CA . THR A 1 192 ? -17.536 7.570 15.971 1.00 95.62 192 THR A CA 1
ATOM 1563 C C . THR A 1 192 ? -16.138 7.536 16.595 1.00 95.62 192 THR A C 1
ATOM 1565 O O . THR A 1 192 ? -15.314 6.729 16.167 1.00 95.62 192 THR A O 1
ATOM 1568 N N . PRO A 1 193 ? -15.829 8.372 17.600 1.00 93.94 193 PRO A N 1
ATOM 1569 C CA . PRO A 1 193 ? -14.552 8.273 18.308 1.00 93.94 193 PRO A CA 1
ATOM 1570 C C . PRO A 1 193 ? -14.337 6.911 18.994 1.00 93.94 193 PRO A C 1
ATOM 1572 O O . PRO A 1 193 ? -13.206 6.447 19.101 1.00 93.94 193 PRO A O 1
ATOM 1575 N N . GLU A 1 194 ? -15.413 6.250 19.432 1.00 94.19 194 GLU A N 1
ATOM 1576 C CA . GLU A 1 194 ? -15.379 4.939 20.097 1.00 94.19 194 GLU A CA 1
ATOM 1577 C C . GLU A 1 194 ? -15.277 3.775 19.102 1.00 94.19 194 GLU A C 1
ATOM 1579 O O . GLU A 1 194 ? -14.701 2.737 19.425 1.00 94.19 194 GLU A O 1
ATOM 1584 N N . ASN A 1 195 ? -15.820 3.944 17.891 1.00 95.25 195 ASN A N 1
ATOM 1585 C CA . ASN A 1 195 ? -15.682 2.999 16.784 1.00 95.25 195 ASN A CA 1
ATOM 1586 C C . ASN A 1 195 ? -15.229 3.734 15.509 1.00 95.25 195 ASN A C 1
ATOM 1588 O O . ASN A 1 195 ? -16.053 4.013 14.625 1.00 95.25 195 ASN A O 1
ATOM 1592 N N . PRO A 1 196 ? -13.939 4.106 15.423 1.00 96.94 196 PRO A N 1
ATOM 1593 C CA . PRO A 1 196 ? -13.429 4.899 14.318 1.00 96.94 196 PRO A CA 1
ATOM 1594 C C . PRO A 1 196 ? -13.328 4.071 13.036 1.00 96.94 196 PRO A C 1
ATOM 1596 O O . PRO A 1 196 ? -13.157 2.849 13.062 1.00 96.94 196 PRO A O 1
ATOM 1599 N N . PHE A 1 197 ? -13.370 4.758 11.894 1.00 98.19 197 PHE A N 1
ATOM 1600 C CA . PHE A 1 197 ? -12.920 4.172 10.638 1.00 98.19 197 PHE A CA 1
ATOM 1601 C C . PHE A 1 197 ? -11.401 4.039 10.711 1.00 98.19 197 PHE A C 1
ATOM 1603 O O . PHE A 1 197 ? -10.707 5.021 10.979 1.00 98.19 197 PHE A O 1
ATOM 1610 N N . LYS A 1 198 ? -10.886 2.832 10.470 1.00 98.56 198 LYS A N 1
ATOM 1611 C CA . LYS A 1 198 ? -9.447 2.558 10.517 1.00 98.56 198 LYS A CA 1
ATOM 1612 C C . LYS A 1 198 ? -8.863 2.466 9.112 1.00 98.56 198 LYS A C 1
ATOM 1614 O O . LYS A 1 198 ? -9.293 1.631 8.319 1.00 98.56 198 LYS A O 1
ATOM 1619 N N . LEU A 1 199 ? -7.832 3.249 8.818 1.00 98.56 199 LEU A N 1
ATOM 1620 C CA . LEU A 1 199 ? -6.969 3.023 7.659 1.00 98.56 199 LEU A CA 1
ATOM 1621 C C . LEU A 1 199 ? -5.692 2.317 8.129 1.00 98.56 199 LEU A C 1
ATOM 1623 O O . LEU A 1 199 ? -4.882 2.917 8.829 1.00 98.56 199 LEU A O 1
ATOM 1627 N N . ILE A 1 200 ? -5.511 1.052 7.751 1.00 98.69 200 ILE A N 1
ATOM 1628 C CA . ILE A 1 200 ? -4.344 0.245 8.132 1.00 98.69 200 ILE A CA 1
ATOM 1629 C C . ILE A 1 200 ? -3.384 0.166 6.949 1.00 98.69 200 ILE A C 1
ATOM 1631 O O . ILE A 1 200 ? -3.748 -0.304 5.870 1.00 98.69 200 ILE A O 1
ATOM 1635 N N . VAL A 1 201 ? -2.164 0.650 7.153 1.00 98.31 201 VAL A N 1
ATOM 1636 C CA . VAL A 1 201 ? -1.205 0.959 6.092 1.00 98.31 201 VAL A CA 1
ATOM 1637 C C . VAL A 1 201 ? -0.025 -0.009 6.130 1.00 98.31 201 VAL A C 1
ATOM 1639 O O . VAL A 1 201 ? 0.610 -0.171 7.166 1.00 98.31 201 VAL A O 1
ATOM 1642 N N . PHE A 1 202 ? 0.310 -0.596 4.983 1.00 97.56 202 PHE A N 1
ATOM 1643 C CA . PHE A 1 202 ? 1.374 -1.589 4.814 1.00 97.56 202 PHE A CA 1
ATOM 1644 C C . PHE A 1 202 ? 2.381 -1.143 3.754 1.00 97.56 202 PHE A C 1
ATOM 1646 O O . PHE A 1 202 ? 2.032 -0.442 2.796 1.00 97.56 202 PHE A O 1
ATOM 1653 N N . GLU A 1 203 ? 3.628 -1.609 3.860 1.00 92.81 203 GLU A N 1
ATOM 1654 C CA . GLU A 1 203 ? 4.632 -1.338 2.826 1.00 92.81 203 GLU A CA 1
ATOM 1655 C C . GLU A 1 203 ? 4.277 -2.044 1.509 1.00 92.81 203 GLU A C 1
ATOM 1657 O O . GLU A 1 203 ? 4.353 -1.439 0.434 1.00 92.81 203 GLU A O 1
ATOM 1662 N N . ALA A 1 204 ? 3.883 -3.320 1.571 1.00 94.19 204 ALA A N 1
ATOM 1663 C CA . ALA A 1 204 ? 3.620 -4.126 0.387 1.00 94.19 204 ALA A CA 1
ATOM 1664 C C . ALA A 1 204 ? 2.380 -5.029 0.522 1.00 94.19 204 ALA A C 1
ATOM 1666 O O . ALA A 1 204 ? 1.927 -5.329 1.626 1.00 94.19 204 ALA A O 1
ATOM 1667 N N . PRO A 1 205 ? 1.825 -5.509 -0.609 1.00 96.25 205 PRO A N 1
ATOM 1668 C CA . PRO A 1 205 ? 0.614 -6.326 -0.590 1.00 96.25 205 PRO A CA 1
ATOM 1669 C C . PRO A 1 205 ? 0.753 -7.659 0.142 1.00 96.25 205 PRO A C 1
ATOM 1671 O O . PRO A 1 205 ? -0.197 -8.089 0.779 1.00 96.25 205 PRO A O 1
ATOM 1674 N N . ILE A 1 206 ? 1.915 -8.319 0.080 1.00 96.94 206 ILE A N 1
ATOM 1675 C CA . ILE A 1 206 ? 2.116 -9.584 0.807 1.00 96.94 206 ILE A CA 1
ATOM 1676 C C . ILE A 1 206 ? 2.068 -9.344 2.320 1.00 96.94 206 ILE A C 1
ATOM 1678 O O . ILE A 1 206 ? 1.504 -10.173 3.032 1.00 96.94 206 ILE A O 1
ATOM 1682 N N . ASP A 1 207 ? 2.585 -8.216 2.806 1.00 97.44 207 ASP A N 1
ATOM 1683 C CA . ASP A 1 207 ? 2.520 -7.850 4.225 1.00 97.44 207 ASP A CA 1
ATOM 1684 C C . ASP A 1 207 ? 1.081 -7.548 4.642 1.00 97.44 207 ASP A C 1
ATOM 1686 O O . ASP A 1 207 ? 0.609 -8.093 5.634 1.00 97.44 207 ASP A O 1
ATOM 1690 N N . MET A 1 208 ? 0.334 -6.813 3.809 1.00 98.25 208 MET A N 1
ATOM 1691 C CA . MET A 1 208 ? -1.108 -6.598 3.985 1.00 98.25 208 MET A CA 1
ATOM 1692 C C . MET A 1 208 ? -1.894 -7.917 4.056 1.00 98.25 208 MET A C 1
ATOM 1694 O O . MET A 1 208 ? -2.727 -8.101 4.941 1.00 98.25 208 MET A O 1
ATOM 1698 N N . MET A 1 209 ? -1.630 -8.856 3.142 1.00 98.56 209 MET A N 1
ATOM 1699 C CA . MET A 1 209 ? -2.276 -10.173 3.140 1.00 98.56 209 MET A CA 1
ATOM 1700 C C . MET A 1 209 ? -1.876 -11.008 4.361 1.00 98.56 209 MET A C 1
ATOM 1702 O O . MET A 1 209 ? -2.704 -11.737 4.901 1.00 98.56 209 MET A O 1
ATOM 1706 N N . SER A 1 210 ? -0.619 -10.905 4.799 1.00 98.62 210 SER A N 1
ATOM 1707 C CA . SER A 1 210 ? -0.112 -11.641 5.960 1.00 98.62 210 SER A CA 1
ATOM 1708 C C . SER A 1 210 ? -0.720 -11.114 7.258 1.00 98.62 210 SER A C 1
ATOM 1710 O O . SER A 1 210 ? -1.138 -11.900 8.103 1.00 98.62 210 SER A O 1
ATOM 1712 N N . TYR A 1 211 ? -0.857 -9.793 7.378 1.00 98.62 211 TYR A N 1
ATOM 1713 C CA . TYR A 1 211 ? -1.575 -9.152 8.471 1.00 98.62 211 TYR A CA 1
ATOM 1714 C C . TYR A 1 211 ? -3.055 -9.537 8.481 1.00 98.62 211 TYR A C 1
ATOM 1716 O O . TYR A 1 211 ? -3.593 -9.886 9.527 1.00 98.62 211 TYR A O 1
ATOM 1724 N N . TYR A 1 212 ? -3.712 -9.539 7.316 1.00 98.75 212 TYR A N 1
ATOM 1725 C CA . TYR A 1 212 ? -5.089 -10.018 7.208 1.00 98.75 212 TYR A CA 1
ATOM 1726 C C . TYR A 1 212 ? -5.216 -11.469 7.693 1.00 98.75 212 TYR A C 1
ATOM 1728 O O . TYR A 1 212 ? -6.063 -11.749 8.528 1.00 98.75 212 TYR A O 1
ATOM 1736 N N . GLU A 1 213 ? -4.352 -12.388 7.251 1.00 98.50 213 GLU A N 1
ATOM 1737 C CA . GLU A 1 213 ? -4.377 -13.789 7.708 1.00 98.50 213 GLU A CA 1
ATOM 1738 C C . GLU A 1 213 ? -4.242 -13.914 9.235 1.00 98.50 213 GLU A C 1
ATOM 1740 O O . GLU A 1 213 ? -4.909 -14.757 9.834 1.00 98.50 213 GLU A O 1
ATOM 1745 N N . LEU A 1 214 ? -3.404 -13.080 9.856 1.00 98.00 214 LEU A N 1
ATOM 1746 C CA . LEU A 1 214 ? -3.175 -13.077 11.303 1.00 98.00 214 LEU A CA 1
ATOM 1747 C C . LEU A 1 214 ? -4.321 -12.442 12.102 1.00 98.00 214 LEU A C 1
ATOM 1749 O O . LEU A 1 214 ? -4.535 -12.830 13.250 1.00 98.00 214 LEU A O 1
ATOM 1753 N N . HIS A 1 215 ? -5.037 -11.478 11.515 1.00 97.81 215 HIS A N 1
ATOM 1754 C CA . HIS A 1 215 ? -5.951 -10.599 12.249 1.00 97.81 215 HIS A CA 1
ATOM 1755 C C . HIS A 1 215 ? -7.395 -10.566 11.724 1.00 97.81 215 HIS A C 1
ATOM 1757 O O . HIS A 1 215 ? -8.209 -9.806 12.242 1.00 97.81 215 HIS A O 1
ATOM 1763 N N . LYS A 1 216 ? -7.748 -11.356 10.701 1.00 96.88 216 LYS A N 1
ATOM 1764 C CA . LYS A 1 216 ? -9.053 -11.287 10.006 1.00 96.88 216 LYS A CA 1
ATOM 1765 C C . LYS A 1 216 ? -10.275 -11.371 10.923 1.00 96.88 216 LYS A C 1
ATOM 1767 O O . LYS A 1 216 ? -11.282 -10.753 10.606 1.00 96.88 216 LYS A O 1
ATOM 1772 N N . GLU A 1 217 ? -10.170 -12.051 12.063 1.00 96.69 217 GLU A N 1
ATOM 1773 C CA . GLU A 1 217 ? -11.257 -12.163 13.049 1.00 96.69 217 GLU A CA 1
ATOM 1774 C C . GLU A 1 217 ? -11.454 -10.888 13.893 1.00 96.69 217 GLU A C 1
ATOM 1776 O O . GLU A 1 217 ? -12.516 -10.688 14.472 1.00 96.69 217 GLU A O 1
ATOM 1781 N N . GLN A 1 218 ? -10.440 -10.019 13.990 1.00 96.06 218 GLN A N 1
ATOM 1782 C CA . GLN A 1 218 ? -10.499 -8.753 14.737 1.00 96.06 218 GLN A CA 1
ATOM 1783 C C . GLN A 1 218 ? -10.660 -7.525 13.830 1.00 96.06 218 GLN A C 1
ATOM 1785 O O . GLN A 1 218 ? -10.819 -6.402 14.318 1.00 96.06 218 GLN A O 1
ATOM 1790 N N . LEU A 1 219 ? -10.574 -7.707 12.511 1.00 97.50 219 LEU A N 1
ATOM 1791 C CA . LEU A 1 219 ? -10.724 -6.618 11.557 1.00 97.50 219 LEU A CA 1
ATOM 1792 C C . LEU A 1 219 ? -12.203 -6.283 11.361 1.00 97.50 219 LEU A C 1
ATOM 1794 O O . LEU A 1 219 ? -12.988 -7.094 10.888 1.00 97.50 219 LEU A O 1
ATOM 1798 N N . ASP A 1 220 ? -12.548 -5.042 11.680 1.00 95.88 220 ASP A N 1
ATOM 1799 C CA . ASP A 1 220 ? -13.853 -4.439 11.422 1.00 95.88 220 ASP A CA 1
ATOM 1800 C C . ASP A 1 220 ? -13.673 -2.946 11.139 1.00 95.88 220 ASP A C 1
ATOM 1802 O O . ASP A 1 220 ? -12.725 -2.322 11.644 1.00 95.88 220 ASP A O 1
ATOM 1806 N N . ASN A 1 221 ? -14.598 -2.393 10.353 1.00 97.56 221 ASN A N 1
ATOM 1807 C CA . ASN A 1 221 ? -14.699 -0.978 10.015 1.00 97.56 221 ASN A CA 1
ATOM 1808 C C . ASN A 1 221 ? -13.369 -0.378 9.528 1.00 97.56 221 ASN A C 1
ATOM 1810 O O . ASN A 1 221 ? -12.918 0.666 10.013 1.00 97.56 221 ASN A O 1
ATOM 1814 N N . CYS A 1 222 ? -12.691 -1.067 8.607 1.00 98.38 222 CYS A N 1
ATOM 1815 C CA . CYS A 1 222 ? -11.360 -0.667 8.181 1.00 98.38 222 CYS A CA 1
ATOM 1816 C C . CYS A 1 222 ? -11.105 -0.826 6.685 1.00 98.38 222 CYS A C 1
ATOM 1818 O O . CYS A 1 222 ? -11.729 -1.621 5.989 1.00 98.38 222 CYS A O 1
ATOM 1820 N N . ARG A 1 223 ? -10.135 -0.058 6.197 1.00 98.62 223 ARG A N 1
ATOM 1821 C CA . ARG A 1 223 ? -9.511 -0.233 4.891 1.00 98.62 223 ARG A CA 1
ATOM 1822 C C . ARG A 1 223 ? -8.073 -0.665 5.110 1.00 98.62 223 ARG A C 1
ATOM 1824 O O . ARG A 1 223 ? -7.331 0.001 5.831 1.00 98.62 223 ARG A O 1
ATOM 1831 N N . LEU A 1 224 ? -7.675 -1.749 4.460 1.00 98.75 224 LEU A N 1
ATOM 1832 C CA . LEU A 1 224 ? -6.278 -2.154 4.372 1.00 98.75 224 LEU A CA 1
ATOM 1833 C C . LEU A 1 224 ? -5.679 -1.539 3.108 1.00 98.75 224 LEU A C 1
ATOM 1835 O O . LEU A 1 224 ? -6.302 -1.627 2.051 1.00 98.75 224 LEU A O 1
ATOM 1839 N N . VAL A 1 225 ? -4.497 -0.930 3.193 1.00 98.31 225 VAL A N 1
ATOM 1840 C CA . VAL A 1 225 ? -3.822 -0.318 2.040 1.00 98.31 225 VAL A CA 1
ATOM 1841 C C . VAL A 1 225 ? -2.335 -0.654 2.001 1.00 98.31 225 VAL A C 1
ATOM 1843 O O . VAL A 1 225 ? -1.583 -0.363 2.924 1.00 98.31 225 VAL A O 1
ATOM 1846 N N . ALA A 1 226 ? -1.887 -1.229 0.891 1.00 97.19 226 ALA A N 1
ATOM 1847 C CA . ALA A 1 226 ? -0.484 -1.428 0.571 1.00 97.19 226 ALA A CA 1
ATOM 1848 C C . ALA A 1 226 ? 0.026 -0.291 -0.323 1.00 97.19 226 ALA A C 1
ATOM 1850 O O . ALA A 1 226 ? -0.462 -0.080 -1.438 1.00 97.19 226 ALA A O 1
ATOM 1851 N N . MET A 1 227 ? 1.042 0.423 0.156 1.00 91.94 227 MET A N 1
ATOM 1852 C CA . MET A 1 227 ? 1.565 1.620 -0.506 1.00 91.94 227 MET A CA 1
ATOM 1853 C C . MET A 1 227 ? 2.573 1.323 -1.629 1.00 91.94 227 MET A C 1
ATOM 1855 O O . MET A 1 227 ? 2.842 2.184 -2.464 1.00 91.94 227 MET A O 1
ATOM 1859 N N . HIS A 1 228 ? 3.123 0.105 -1.684 1.00 80.44 228 HIS A N 1
ATOM 1860 C CA . HIS A 1 228 ? 4.229 -0.275 -2.580 1.00 80.44 228 HIS A CA 1
ATOM 1861 C C . HIS A 1 228 ? 5.494 0.587 -2.389 1.00 80.44 228 HIS A C 1
ATOM 1863 O O . HIS A 1 228 ? 6.257 0.795 -3.335 1.00 80.44 228 HIS A O 1
ATOM 1869 N N . GLY A 1 229 ? 5.710 1.076 -1.165 1.00 76.88 229 GLY A N 1
ATOM 1870 C CA . GLY A 1 229 ? 6.769 2.009 -0.760 1.00 76.88 229 GLY A CA 1
ATOM 1871 C C . GLY A 1 229 ? 6.262 3.044 0.256 1.00 76.88 229 GLY A C 1
ATOM 1872 O O . GLY A 1 229 ? 5.063 3.190 0.442 1.00 76.88 229 GLY A O 1
ATOM 1873 N N . MET A 1 230 ? 7.153 3.773 0.925 1.00 84.12 230 MET A N 1
ATOM 1874 C CA . MET A 1 230 ? 6.787 4.761 1.957 1.00 84.12 230 MET A CA 1
ATOM 1875 C C . MET A 1 230 ? 6.301 6.072 1.321 1.00 84.12 230 MET A C 1
ATOM 1877 O O . MET A 1 230 ? 7.114 6.911 0.934 1.00 84.12 230 MET A O 1
ATOM 1881 N N . ASN A 1 231 ? 4.982 6.235 1.154 1.00 87.81 231 ASN A N 1
ATOM 1882 C CA . ASN A 1 231 ? 4.391 7.420 0.524 1.00 87.81 231 ASN A CA 1
ATOM 1883 C C . ASN A 1 231 ? 3.111 7.899 1.238 1.00 87.81 231 ASN A C 1
ATOM 1885 O O . ASN A 1 231 ? 2.027 7.357 1.026 1.00 87.81 231 ASN A O 1
ATOM 1889 N N . GLU A 1 232 ? 3.227 8.986 2.007 1.00 89.81 232 GLU A N 1
ATOM 1890 C CA . GLU A 1 232 ? 2.127 9.626 2.752 1.00 89.81 232 GLU A CA 1
ATOM 1891 C C . GLU A 1 232 ? 0.955 10.052 1.843 1.00 89.81 232 GLU A C 1
ATOM 1893 O O . GLU A 1 232 ? -0.209 10.001 2.243 1.00 89.81 232 GLU A O 1
ATOM 1898 N N . ALA A 1 233 ? 1.228 10.401 0.580 1.00 92.19 233 ALA A N 1
ATOM 1899 C CA . ALA A 1 233 ? 0.197 10.799 -0.379 1.00 92.19 233 ALA A CA 1
ATOM 1900 C C . ALA A 1 233 ? -0.852 9.696 -0.612 1.00 92.19 233 ALA A C 1
ATOM 1902 O O . ALA A 1 233 ? -2.018 10.001 -0.874 1.00 92.19 233 ALA A O 1
ATOM 1903 N N . ILE A 1 234 ? -0.444 8.426 -0.485 1.00 95.19 234 ILE A N 1
ATOM 1904 C CA . ILE A 1 234 ? -1.337 7.268 -0.597 1.00 95.19 234 ILE A CA 1
ATOM 1905 C C . ILE A 1 234 ? -2.301 7.218 0.586 1.00 95.19 234 ILE A C 1
ATOM 1907 O O . ILE A 1 234 ? -3.486 6.965 0.382 1.00 95.19 234 ILE A O 1
ATOM 1911 N N . ILE A 1 235 ? -1.824 7.510 1.798 1.00 96.62 235 ILE A N 1
ATOM 1912 C CA . ILE A 1 235 ? -2.653 7.557 3.010 1.00 96.62 235 ILE A CA 1
ATOM 1913 C C . ILE A 1 235 ? -3.747 8.611 2.832 1.00 96.62 235 ILE A C 1
ATOM 1915 O O . ILE A 1 235 ? -4.933 8.305 2.935 1.00 96.62 235 ILE A O 1
ATOM 1919 N N . SER A 1 236 ? -3.345 9.832 2.474 1.00 96.25 236 SER A N 1
ATOM 1920 C CA . SER A 1 236 ? -4.253 10.970 2.318 1.00 96.25 236 SER A CA 1
ATOM 1921 C C . SER A 1 236 ? -5.354 10.709 1.288 1.00 96.25 236 SER A C 1
ATOM 1923 O O . SER A 1 236 ? -6.546 10.852 1.582 1.00 96.25 236 SER A O 1
ATOM 1925 N N . ARG A 1 237 ? -4.969 10.199 0.113 1.00 96.12 237 ARG A N 1
ATOM 1926 C CA . ARG A 1 237 ? -5.925 9.825 -0.927 1.00 96.12 237 ARG A CA 1
ATOM 1927 C C . ARG A 1 237 ? -6.857 8.704 -0.479 1.00 96.12 237 ARG A C 1
ATOM 1929 O O . ARG A 1 237 ? -8.053 8.784 -0.741 1.00 96.12 237 ARG A O 1
ATOM 1936 N N . ASN A 1 238 ? -6.340 7.671 0.185 1.00 97.44 238 ASN A N 1
ATOM 1937 C CA . ASN A 1 238 ? -7.164 6.538 0.603 1.00 97.44 238 ASN A CA 1
ATOM 1938 C C . ASN A 1 238 ? -8.168 6.908 1.694 1.00 97.44 238 ASN A C 1
ATOM 1940 O O . ASN A 1 238 ? -9.268 6.363 1.674 1.00 97.44 238 ASN A O 1
ATOM 1944 N N . VAL A 1 239 ? -7.846 7.847 2.591 1.00 97.12 239 VAL A N 1
ATOM 1945 C CA . VAL A 1 239 ? -8.834 8.416 3.523 1.00 97.12 239 VAL A CA 1
ATOM 1946 C C . VAL A 1 239 ? -9.970 9.077 2.742 1.00 97.12 239 VAL A C 1
ATOM 1948 O O . VAL A 1 239 ? -11.138 8.757 2.961 1.00 97.12 239 VAL A O 1
ATOM 1951 N N . LEU A 1 240 ? -9.638 9.958 1.795 1.00 96.25 240 LEU A N 1
ATOM 1952 C CA . LEU A 1 240 ? -10.634 10.659 0.985 1.00 96.25 240 LEU A CA 1
ATOM 1953 C C . LEU A 1 240 ? -11.509 9.683 0.183 1.00 96.25 240 LEU A C 1
ATOM 1955 O O . LEU A 1 240 ? -12.737 9.770 0.222 1.00 96.25 240 LEU A O 1
ATOM 1959 N N . GLU A 1 241 ? -10.888 8.738 -0.524 1.00 96.31 241 GLU A N 1
ATOM 1960 C CA . GLU A 1 241 ? -11.603 7.760 -1.344 1.00 96.31 241 GLU A CA 1
ATOM 1961 C C . GLU A 1 241 ? -12.453 6.813 -0.495 1.00 96.31 241 GLU A C 1
ATOM 1963 O O . GLU A 1 241 ? -13.566 6.483 -0.900 1.00 96.31 241 GLU A O 1
ATOM 1968 N N . ALA A 1 242 ? -11.994 6.388 0.688 1.00 96.25 242 ALA A N 1
ATOM 1969 C CA . ALA A 1 242 ? -12.780 5.549 1.595 1.00 96.25 242 ALA A CA 1
ATOM 1970 C C . ALA A 1 242 ? -14.075 6.242 2.048 1.00 96.25 242 ALA A C 1
ATOM 1972 O O . ALA A 1 242 ? -15.117 5.594 2.150 1.00 96.25 242 ALA A O 1
ATOM 1973 N N . LEU A 1 243 ? -14.025 7.563 2.236 1.00 93.31 243 LEU A N 1
ATOM 1974 C CA . LEU A 1 243 ? -15.146 8.387 2.681 1.00 93.31 243 LEU A CA 1
ATOM 1975 C C . LEU A 1 243 ? -16.036 8.900 1.538 1.00 93.31 243 LEU A C 1
ATOM 1977 O O . LEU A 1 243 ? -16.987 9.630 1.803 1.00 93.31 243 LEU A O 1
ATOM 1981 N N . CYS A 1 244 ? -15.784 8.522 0.283 1.00 94.50 244 CYS A N 1
ATOM 1982 C CA . CYS A 1 244 ? -16.562 8.973 -0.874 1.00 94.50 244 CYS A CA 1
ATOM 1983 C C . CYS A 1 244 ? -17.066 7.787 -1.709 1.00 94.50 244 CYS A C 1
ATOM 1985 O O . CYS A 1 244 ? -16.402 6.757 -1.821 1.00 94.50 244 CYS A O 1
ATOM 1987 N N . LEU A 1 245 ? -18.254 7.925 -2.303 1.00 91.81 245 LEU A N 1
ATOM 1988 C CA . LEU A 1 245 ? -18.876 6.893 -3.141 1.00 91.81 245 LEU A CA 1
ATOM 1989 C C . LEU A 1 245 ? -18.452 6.976 -4.608 1.00 91.81 245 LEU A C 1
ATOM 1991 O O . LEU A 1 245 ? -18.456 5.964 -5.297 1.00 91.81 245 LEU A O 1
ATOM 1995 N N . ASN A 1 246 ? -18.147 8.177 -5.094 1.00 92.38 246 ASN A N 1
ATOM 1996 C CA . ASN A 1 246 ? -17.774 8.432 -6.480 1.00 92.38 246 ASN A CA 1
ATOM 1997 C C . ASN A 1 246 ? -16.969 9.732 -6.590 1.00 92.38 246 ASN A C 1
ATOM 1999 O O . ASN A 1 246 ? -16.843 10.499 -5.630 1.00 92.38 246 ASN A O 1
ATOM 2003 N N . GLU A 1 247 ? -16.453 9.991 -7.786 1.00 93.00 247 GLU A N 1
ATOM 2004 C CA . GLU A 1 247 ? -15.627 11.161 -8.068 1.00 93.00 247 GLU A CA 1
ATOM 2005 C C . GLU A 1 247 ? -16.347 12.506 -7.861 1.00 93.00 247 GLU A C 1
ATOM 2007 O O . GLU A 1 247 ? -15.721 13.470 -7.423 1.00 93.00 247 GLU A O 1
ATOM 2012 N N . GLN A 1 248 ? -17.660 12.592 -8.106 1.00 93.38 248 GLN A N 1
ATOM 2013 C CA . GLN A 1 248 ? -18.421 13.828 -7.876 1.00 93.38 248 GLN A CA 1
ATOM 2014 C C . GLN A 1 248 ? -18.479 14.175 -6.385 1.00 93.38 248 GLN A C 1
ATOM 2016 O O . GLN A 1 248 ? -18.204 15.313 -5.997 1.00 93.38 248 GLN A O 1
ATOM 2021 N N . GLU A 1 249 ? -18.793 13.190 -5.538 1.00 93.25 249 GLU A N 1
ATOM 2022 C CA . GLU A 1 249 ? -18.765 13.363 -4.086 1.00 93.25 249 GLU A CA 1
ATOM 2023 C C . GLU A 1 249 ? -17.351 13.702 -3.613 1.00 93.25 249 GLU A C 1
ATOM 2025 O O . GLU A 1 249 ? -17.184 14.648 -2.847 1.00 93.25 249 GLU A O 1
ATOM 2030 N N . MET A 1 250 ? -16.340 12.997 -4.125 1.00 93.19 250 MET A N 1
ATOM 2031 C CA . MET A 1 250 ? -14.939 13.246 -3.797 1.00 93.19 250 MET A CA 1
ATOM 2032 C C . MET A 1 250 ? -14.506 14.675 -4.133 1.00 93.19 250 MET A C 1
ATOM 2034 O O . MET A 1 250 ? -13.874 15.330 -3.308 1.00 93.19 250 MET A O 1
ATOM 2038 N N . ASN A 1 251 ? -14.874 15.185 -5.311 1.00 91.69 251 ASN A N 1
ATOM 2039 C CA . ASN A 1 251 ? -14.561 16.552 -5.724 1.00 91.69 251 ASN A CA 1
ATOM 2040 C C . ASN A 1 251 ? -15.253 17.596 -4.840 1.00 91.69 251 ASN A C 1
ATOM 2042 O O . ASN A 1 251 ? -14.647 18.611 -4.504 1.00 91.69 251 ASN A O 1
ATOM 2046 N N . ARG A 1 252 ? -16.488 17.329 -4.402 1.00 91.75 252 ARG A N 1
ATOM 2047 C CA . ARG A 1 252 ? -17.196 18.185 -3.442 1.00 91.75 252 ARG A CA 1
ATOM 2048 C C . ARG A 1 252 ? -16.542 18.161 -2.057 1.00 91.75 252 ARG A C 1
ATOM 2050 O O . ARG A 1 252 ? -16.400 19.214 -1.450 1.00 91.75 252 ARG A O 1
ATOM 2057 N N . VAL A 1 253 ? -16.165 16.978 -1.562 1.00 89.19 253 VAL A N 1
ATOM 2058 C CA . VAL A 1 253 ? -15.584 16.785 -0.220 1.00 89.19 253 VAL A CA 1
ATOM 2059 C C . VAL A 1 253 ? -14.181 17.379 -0.126 1.00 89.19 253 VAL A C 1
ATOM 2061 O O . VAL A 1 253 ? -13.885 18.066 0.847 1.00 89.19 253 VAL A O 1
ATOM 2064 N N . LYS A 1 254 ? -13.324 17.164 -1.132 1.00 90.56 254 LYS A N 1
ATOM 2065 C CA . LYS A 1 254 ? -11.977 17.756 -1.150 1.00 90.56 254 LYS A CA 1
ATOM 2066 C C . LYS A 1 254 ? -12.004 19.270 -1.399 1.00 90.56 254 LYS A C 1
ATOM 2068 O O . LYS A 1 254 ? -11.074 19.970 -1.012 1.00 90.56 254 LYS A O 1
ATOM 2073 N N . GLY A 1 255 ? -13.044 19.780 -2.066 1.00 89.56 255 GLY A N 1
ATOM 2074 C CA . GLY A 1 255 ? -13.130 21.180 -2.469 1.00 89.56 255 GLY A CA 1
ATOM 2075 C C . GLY A 1 255 ? -11.956 21.573 -3.369 1.00 89.56 255 GLY A C 1
ATOM 2076 O O . GLY A 1 255 ? -11.755 20.991 -4.436 1.00 89.56 255 GLY A O 1
ATOM 2077 N N . THR A 1 256 ? -11.174 22.559 -2.933 1.00 87.44 256 THR A N 1
ATOM 2078 C CA . THR A 1 256 ? -9.973 23.035 -3.637 1.00 87.44 256 THR A CA 1
ATOM 2079 C C . THR A 1 256 ? -8.710 22.243 -3.300 1.00 87.44 256 THR A C 1
ATOM 2081 O O . THR A 1 256 ? -7.691 22.434 -3.960 1.00 87.44 256 THR A O 1
ATOM 2084 N N . GLU A 1 257 ? -8.749 21.372 -2.288 1.00 90.62 257 GLU A N 1
ATOM 2085 C CA . GLU A 1 257 ? -7.590 20.579 -1.883 1.00 90.62 257 GLU A CA 1
ATOM 2086 C C . GLU A 1 257 ? -7.265 19.478 -2.894 1.00 90.62 257 GLU A C 1
ATOM 2088 O O . GLU A 1 257 ? -8.132 18.891 -3.554 1.00 90.62 257 GLU A O 1
ATOM 2093 N N . SER A 1 258 ? -5.979 19.142 -2.976 1.00 91.69 258 SER A N 1
ATOM 2094 C CA . SER A 1 258 ? -5.550 17.938 -3.678 1.00 91.69 258 SER A CA 1
ATOM 2095 C C . SER A 1 258 ? -5.909 16.697 -2.856 1.00 91.69 258 SER A C 1
ATOM 2097 O O . SER A 1 258 ? -5.893 16.727 -1.626 1.00 91.69 258 SER A O 1
ATOM 2099 N N . ALA A 1 259 ? -6.143 15.562 -3.520 1.00 87.44 259 ALA A N 1
ATOM 2100 C CA . ALA A 1 259 ? -6.359 14.294 -2.814 1.00 87.44 259 ALA A CA 1
ATOM 2101 C C . ALA A 1 259 ? -5.173 13.922 -1.903 1.00 87.44 259 ALA A C 1
ATOM 2103 O O . ALA A 1 259 ? -5.349 13.231 -0.910 1.00 87.44 259 ALA A O 1
ATOM 2104 N N . THR A 1 260 ? -3.971 14.405 -2.224 1.00 87.81 260 THR A N 1
ATOM 2105 C CA . THR A 1 260 ? -2.746 14.145 -1.466 1.00 87.81 260 THR A CA 1
ATOM 2106 C C . THR A 1 260 ? -2.553 15.082 -0.270 1.00 87.81 260 THR A C 1
ATOM 2108 O O . THR A 1 260 ? -1.899 14.690 0.690 1.00 87.81 260 THR A O 1
ATOM 2111 N N . SER A 1 261 ? -3.146 16.283 -0.272 1.00 89.44 261 SER A N 1
ATOM 2112 C CA . SER A 1 261 ? -3.116 17.239 0.856 1.00 89.44 261 SER A CA 1
ATOM 2113 C C . SER A 1 261 ? -4.347 17.152 1.763 1.00 89.44 261 SER A C 1
ATOM 2115 O O . SER A 1 261 ? -4.306 17.646 2.887 1.00 89.44 261 SER A O 1
ATOM 2117 N N . PHE A 1 262 ? -5.412 16.483 1.308 1.00 93.25 262 PHE A N 1
ATOM 2118 C CA . PHE A 1 262 ? -6.702 16.404 1.993 1.00 93.25 262 PHE A CA 1
ATOM 2119 C C . PHE A 1 262 ? -6.608 16.005 3.471 1.00 93.25 262 PHE A C 1
ATOM 2121 O O . PHE A 1 262 ? -7.230 16.646 4.312 1.00 93.25 262 PHE A O 1
ATOM 2128 N N . LEU A 1 263 ? -5.817 14.983 3.810 1.00 95.00 263 LEU A N 1
ATOM 2129 C CA . LEU A 1 263 ? -5.693 14.513 5.191 1.00 95.00 263 LEU A CA 1
ATOM 2130 C C . LEU A 1 263 ? -5.105 15.567 6.133 1.00 95.00 263 LEU A C 1
ATOM 2132 O O . LEU A 1 263 ? -5.610 15.724 7.239 1.00 95.00 263 LEU A O 1
ATOM 2136 N N . LYS A 1 264 ? -4.106 16.337 5.684 1.00 94.19 264 LYS A N 1
ATOM 2137 C CA . LYS A 1 264 ? -3.564 17.453 6.477 1.00 94.19 264 LYS A CA 1
ATOM 2138 C C . LYS A 1 264 ? -4.639 18.501 6.725 1.00 94.19 264 LYS A C 1
ATOM 2140 O O . LYS A 1 264 ? -4.798 18.965 7.846 1.00 94.19 264 LYS A O 1
ATOM 2145 N N . LYS A 1 265 ? -5.455 18.798 5.708 1.00 93.06 265 LYS A N 1
ATOM 2146 C CA . LYS A 1 265 ? -6.572 19.731 5.866 1.00 93.06 265 LYS A CA 1
ATOM 2147 C C . LYS A 1 265 ? -7.636 19.221 6.838 1.00 93.06 265 LYS A C 1
ATOM 2149 O O . LYS A 1 265 ? -8.165 19.995 7.632 1.00 93.06 265 LYS A O 1
ATOM 2154 N N . LEU A 1 266 ? -7.957 17.931 6.769 1.00 93.12 266 LEU A N 1
ATOM 2155 C CA . LEU A 1 266 ? -8.915 17.288 7.666 1.00 93.12 266 LEU A CA 1
ATOM 2156 C C . LEU A 1 266 ? -8.442 17.347 9.128 1.00 93.12 266 LEU A C 1
ATOM 2158 O O . LEU A 1 266 ? -9.254 17.603 10.018 1.00 93.12 266 LEU A O 1
ATOM 2162 N N . ASP A 1 267 ? -7.142 17.143 9.346 1.00 95.25 267 ASP A N 1
ATOM 2163 C CA . ASP A 1 267 ? -6.477 17.241 10.646 1.00 95.25 267 ASP A CA 1
ATOM 2164 C C . ASP A 1 267 ? -6.480 18.675 11.198 1.00 95.25 267 ASP A C 1
ATOM 2166 O O . ASP A 1 267 ? -6.963 18.896 12.306 1.00 95.25 267 ASP A O 1
ATOM 2170 N N . GLU A 1 268 ? -6.063 19.664 10.398 1.00 93.12 268 GLU A N 1
ATOM 2171 C CA . GLU A 1 268 ? -6.076 21.093 10.763 1.00 93.12 268 GLU A CA 1
ATOM 2172 C C . GLU A 1 268 ? -7.468 21.584 11.189 1.00 93.12 268 GLU A C 1
ATOM 2174 O O . GLU A 1 268 ? -7.602 22.386 12.113 1.00 93.12 268 GLU A O 1
ATOM 2179 N N . LEU A 1 269 ? -8.516 21.110 10.507 1.00 91.00 269 LEU A N 1
ATOM 2180 C CA . LEU A 1 269 ? -9.911 21.442 10.809 1.00 91.00 269 LEU A CA 1
ATOM 2181 C C . LEU A 1 269 ? -10.500 20.606 11.956 1.00 91.00 269 LEU A C 1
ATOM 2183 O O . LEU A 1 269 ? -11.657 20.812 12.322 1.00 91.00 269 LEU A O 1
ATOM 2187 N N . GLN A 1 270 ? -9.737 19.656 12.506 1.00 90.56 270 GLN A N 1
ATOM 2188 C CA . GLN A 1 270 ? -10.152 18.740 13.574 1.00 90.56 270 GLN A CA 1
ATOM 2189 C C . GLN A 1 270 ? -11.391 17.901 13.218 1.00 90.56 270 GLN A C 1
ATOM 2191 O O . GLN A 1 270 ? -12.179 17.497 14.079 1.00 90.56 270 GLN A O 1
ATOM 2196 N N . TYR A 1 271 ? -11.558 17.591 11.931 1.00 89.00 271 TYR A N 1
ATOM 2197 C CA . TYR A 1 271 ? -12.631 16.727 11.433 1.00 89.00 271 TYR A CA 1
ATOM 2198 C C . TYR A 1 271 ? -12.212 15.255 11.307 1.00 89.00 271 TYR A C 1
ATOM 2200 O O . TYR A 1 271 ? -12.996 14.425 10.847 1.00 89.00 271 TYR A O 1
ATOM 2208 N N . SER A 1 272 ? -11.013 14.902 11.772 1.00 90.06 272 SER A N 1
ATOM 2209 C CA . SER A 1 272 ? -10.464 13.541 11.767 1.00 90.06 272 SER A CA 1
ATOM 2210 C C . SER A 1 272 ? -10.711 12.747 13.059 1.00 90.06 272 SER A C 1
ATOM 2212 O O . SER A 1 272 ? -10.214 11.635 13.196 1.00 90.06 272 SER A O 1
ATOM 2214 N N . LYS A 1 273 ? -11.529 13.244 13.997 1.00 91.75 273 LYS A N 1
ATOM 2215 C CA . LYS A 1 273 ? -11.797 12.570 15.290 1.00 91.75 273 LYS A CA 1
ATOM 2216 C C . LYS A 1 273 ? -12.405 11.157 15.197 1.00 91.75 273 LYS A C 1
ATOM 2218 O O . LYS A 1 273 ? -12.328 10.399 16.155 1.00 91.75 273 LYS A O 1
ATOM 2223 N N . ASN A 1 274 ? -13.022 10.818 14.063 1.00 94.50 274 ASN A N 1
ATOM 2224 C CA . ASN A 1 274 ? -13.624 9.503 13.800 1.00 94.50 274 ASN A CA 1
ATOM 2225 C C . ASN A 1 274 ? -12.729 8.623 12.899 1.00 94.50 274 ASN A C 1
ATOM 2227 O O . ASN A 1 274 ? -13.198 7.620 12.357 1.00 94.50 274 ASN A O 1
ATOM 2231 N N . LEU A 1 275 ? -11.476 9.033 12.679 1.00 97.44 275 LEU A N 1
ATOM 2232 C CA . LEU A 1 275 ? -10.478 8.361 11.854 1.00 97.44 275 LEU A CA 1
ATOM 2233 C C . LEU A 1 275 ? -9.308 7.910 12.733 1.00 97.44 275 LEU A C 1
ATOM 2235 O O . LEU A 1 275 ? -8.761 8.686 13.515 1.00 97.44 275 LEU A O 1
ATOM 2239 N N . GLU A 1 276 ? -8.888 6.668 12.538 1.00 98.12 276 GLU A N 1
ATOM 2240 C CA . GLU A 1 276 ? -7.657 6.122 13.097 1.00 98.12 276 GLU A CA 1
ATOM 2241 C C . GLU A 1 276 ? -6.763 5.613 11.963 1.00 98.12 276 GLU A C 1
ATOM 2243 O O . GLU A 1 276 ? -7.209 4.881 11.079 1.00 98.12 276 GLU A O 1
ATOM 2248 N N . ILE A 1 277 ? -5.493 6.009 11.971 1.00 98.38 277 ILE A N 1
ATOM 2249 C CA . ILE A 1 277 ? -4.495 5.560 11.000 1.00 98.38 277 ILE A CA 1
ATOM 2250 C C . ILE A 1 277 ? -3.530 4.626 11.718 1.00 98.38 277 ILE A C 1
ATOM 2252 O O . ILE A 1 277 ? -2.833 5.033 12.643 1.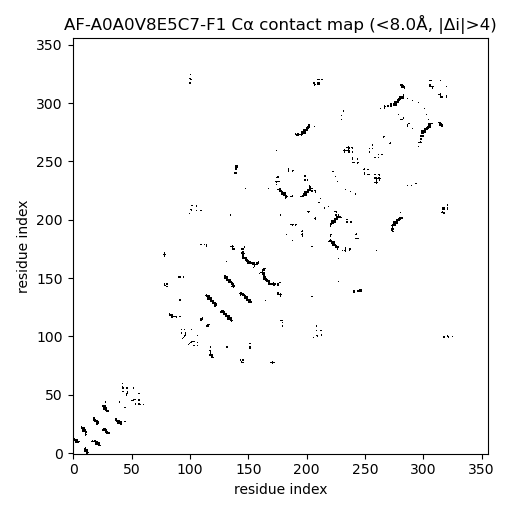00 98.38 277 ILE A O 1
ATOM 2256 N N . VAL A 1 278 ? -3.479 3.374 11.276 1.00 98.44 278 VAL A N 1
ATOM 2257 C CA . VAL A 1 278 ? -2.593 2.350 11.832 1.00 98.44 278 VAL A CA 1
ATOM 2258 C C . VAL A 1 278 ? -1.433 2.135 10.867 1.00 98.44 278 VAL A C 1
ATOM 2260 O O . VAL A 1 278 ? -1.637 1.687 9.738 1.00 98.44 278 VAL A O 1
ATOM 2263 N N . ILE A 1 279 ? -0.211 2.439 11.298 1.00 97.94 279 ILE A N 1
ATOM 2264 C CA . ILE A 1 279 ? 1.002 2.224 10.504 1.00 97.94 279 ILE A CA 1
ATOM 2265 C C . ILE A 1 279 ? 1.532 0.822 10.795 1.00 97.94 279 ILE A C 1
ATOM 2267 O O . ILE A 1 279 ? 2.221 0.596 11.786 1.00 97.94 279 ILE A O 1
ATOM 2271 N N . ALA A 1 280 ? 1.172 -0.123 9.928 1.00 97.44 280 ALA A N 1
ATOM 2272 C CA . ALA A 1 280 ? 1.518 -1.535 10.020 1.00 97.44 280 ALA A CA 1
ATOM 2273 C C . ALA A 1 280 ? 2.629 -1.919 9.030 1.00 97.44 280 ALA A C 1
ATOM 2275 O O . ALA A 1 280 ? 2.516 -2.883 8.273 1.00 97.44 280 ALA A O 1
ATOM 2276 N N . THR A 1 281 ? 3.709 -1.140 9.009 1.00 94.81 281 THR A N 1
ATOM 2277 C CA . THR A 1 281 ? 4.881 -1.387 8.157 1.00 94.81 281 THR A CA 1
ATOM 2278 C C . THR A 1 281 ? 5.888 -2.331 8.819 1.00 94.81 281 THR A C 1
ATOM 2280 O O . THR A 1 281 ? 5.720 -2.746 9.971 1.00 94.81 281 THR A O 1
ATOM 2283 N N . ASP A 1 282 ? 6.955 -2.644 8.087 1.00 93.69 282 ASP A N 1
ATOM 2284 C CA . ASP A 1 282 ? 8.112 -3.377 8.593 1.00 93.69 282 ASP A CA 1
ATOM 2285 C C . ASP A 1 282 ? 8.696 -2.675 9.828 1.00 93.69 282 ASP A C 1
ATOM 2287 O O . ASP A 1 282 ? 8.712 -1.444 9.934 1.00 93.69 282 ASP A O 1
ATOM 2291 N N . ASN A 1 283 ? 9.172 -3.474 10.780 1.00 94.44 283 ASN A N 1
ATOM 2292 C CA . ASN A 1 283 ? 9.833 -2.989 11.982 1.00 94.44 283 ASN A CA 1
ATOM 2293 C C . ASN A 1 283 ? 11.325 -2.828 11.713 1.00 94.44 283 ASN A C 1
ATOM 2295 O O . ASN A 1 283 ? 12.135 -3.652 12.130 1.00 94.44 283 ASN A O 1
ATOM 2299 N N . ASP A 1 284 ? 11.672 -1.806 10.940 1.00 92.88 284 ASP A N 1
ATOM 2300 C CA . ASP A 1 284 ? 13.043 -1.434 10.621 1.00 92.88 284 ASP A CA 1
ATOM 2301 C C . ASP A 1 284 ? 13.221 0.092 10.644 1.00 92.88 284 ASP A C 1
ATOM 2303 O O . ASP A 1 284 ? 12.273 0.854 10.843 1.00 92.88 284 ASP A O 1
ATOM 2307 N N . SER A 1 285 ? 14.452 0.565 10.438 1.00 93.06 285 SER A N 1
ATOM 2308 C CA . SER A 1 285 ? 14.747 2.003 10.470 1.00 93.06 285 SER A CA 1
ATOM 2309 C C . SER A 1 285 ? 13.899 2.823 9.495 1.00 93.06 285 SER A C 1
ATOM 2311 O O . SER A 1 285 ? 13.663 3.997 9.766 1.00 93.06 285 SER A O 1
ATOM 2313 N N . ALA A 1 286 ? 13.498 2.263 8.354 1.00 90.94 286 ALA A N 1
ATOM 2314 C CA . ALA A 1 286 ? 12.737 2.992 7.355 1.00 90.94 286 ALA A CA 1
ATOM 2315 C C . ALA A 1 286 ? 11.251 3.058 7.754 1.00 90.94 286 ALA A C 1
ATOM 2317 O O . ALA A 1 286 ? 10.643 4.121 7.637 1.00 90.94 286 ALA A O 1
ATOM 2318 N N . GLY A 1 287 ? 10.692 1.974 8.307 1.00 92.69 287 GLY A N 1
ATOM 2319 C CA . GLY A 1 287 ? 9.342 1.950 8.877 1.00 92.69 287 GLY A CA 1
ATOM 2320 C C . GLY A 1 287 ? 9.161 2.953 10.019 1.00 92.69 287 GLY A C 1
ATOM 2321 O O . GLY A 1 287 ? 8.210 3.736 10.001 1.00 92.69 287 GLY A O 1
ATOM 2322 N N . HIS A 1 288 ? 10.115 3.002 10.955 1.00 94.38 288 HIS A N 1
ATOM 2323 C CA . HIS A 1 288 ? 10.110 3.986 12.049 1.00 94.38 288 HIS A CA 1
ATOM 2324 C C . HIS A 1 288 ? 10.223 5.424 11.530 1.00 94.38 288 HIS A C 1
ATOM 2326 O O . HIS A 1 288 ? 9.392 6.259 11.868 1.00 94.38 288 HIS A O 1
ATOM 2332 N N . GLN A 1 289 ? 11.165 5.702 10.620 1.00 94.38 289 GLN A N 1
ATOM 2333 C CA . GLN A 1 289 ? 11.296 7.033 10.004 1.00 94.38 289 GLN A CA 1
ATOM 2334 C C . GLN A 1 289 ? 10.027 7.473 9.271 1.00 94.38 289 GLN A C 1
ATOM 2336 O O . GLN A 1 289 ? 9.682 8.654 9.284 1.00 94.38 289 GLN A O 1
ATOM 2341 N N . PHE A 1 290 ? 9.339 6.542 8.607 1.00 93.69 290 PHE A N 1
ATOM 2342 C CA . PHE A 1 290 ? 8.084 6.846 7.939 1.00 93.69 290 PHE A CA 1
ATOM 2343 C C . PHE A 1 290 ? 6.991 7.213 8.943 1.00 93.69 290 PHE A C 1
ATOM 2345 O O . PHE A 1 290 ? 6.340 8.238 8.752 1.00 93.69 290 PHE A O 1
ATOM 2352 N N . PHE A 1 291 ? 6.825 6.436 10.017 1.00 95.50 291 PHE A N 1
ATOM 2353 C CA . PHE A 1 291 ? 5.892 6.762 11.098 1.00 95.50 291 PHE A CA 1
ATOM 2354 C C . PHE A 1 291 ? 6.186 8.142 11.704 1.00 95.50 291 PHE A C 1
ATOM 2356 O O . PHE A 1 291 ? 5.290 8.981 11.752 1.00 95.50 291 PHE A O 1
ATOM 2363 N N . ASP A 1 292 ? 7.446 8.414 12.052 1.00 94.25 292 ASP A N 1
ATOM 2364 C CA . ASP A 1 292 ? 7.870 9.692 12.640 1.00 94.25 292 ASP A CA 1
ATOM 2365 C C . ASP A 1 292 ? 7.656 10.885 11.693 1.00 94.25 292 ASP A C 1
ATOM 2367 O O . ASP A 1 292 ? 7.484 12.022 12.134 1.00 94.25 292 ASP A O 1
ATOM 2371 N N . SER A 1 293 ? 7.660 10.649 10.375 1.00 91.88 293 SER A N 1
ATOM 2372 C CA . SER A 1 293 ? 7.418 11.699 9.379 1.00 91.88 293 SER A CA 1
ATOM 2373 C C . SER A 1 293 ? 5.951 12.140 9.285 1.00 91.88 293 SER A C 1
ATOM 2375 O O . SER A 1 293 ? 5.673 13.206 8.726 1.00 91.88 293 SER A O 1
ATOM 2377 N N . ILE A 1 294 ? 5.011 11.352 9.821 1.00 93.56 294 ILE A N 1
ATOM 2378 C CA . ILE A 1 294 ? 3.578 11.657 9.779 1.00 93.56 294 ILE A CA 1
ATOM 2379 C C . ILE A 1 294 ? 3.251 12.679 10.870 1.00 93.56 294 ILE A C 1
ATOM 2381 O O . ILE A 1 294 ? 3.134 12.353 12.048 1.00 93.56 294 ILE A O 1
ATOM 2385 N N . ASN A 1 295 ? 3.053 13.931 10.460 1.00 92.69 295 ASN A N 1
ATOM 2386 C CA . ASN A 1 295 ? 2.689 15.024 11.357 1.00 92.69 295 ASN A CA 1
ATOM 2387 C C . ASN A 1 295 ? 1.190 15.350 11.254 1.00 92.69 295 ASN A C 1
ATOM 2389 O O . ASN A 1 295 ? 0.789 16.153 10.409 1.00 92.69 295 ASN A O 1
ATOM 2393 N N . LEU A 1 296 ? 0.382 14.709 12.102 1.00 95.19 296 LEU A N 1
ATOM 2394 C CA . LEU A 1 296 ? -1.074 14.887 12.195 1.00 95.19 296 LEU A CA 1
ATOM 2395 C C . LEU A 1 296 ? -1.486 15.027 13.677 1.00 95.19 296 LEU A C 1
ATOM 2397 O O . LEU A 1 296 ? -1.896 14.041 14.290 1.00 95.19 296 LEU A O 1
ATOM 2401 N N . PRO A 1 297 ? -1.316 16.210 14.298 1.00 93.62 297 PRO A N 1
ATOM 2402 C CA . PRO A 1 297 ? -1.511 16.407 15.740 1.00 93.62 297 PRO A CA 1
ATOM 2403 C C . PRO A 1 297 ? -2.936 16.153 16.255 1.00 93.62 297 PRO A C 1
ATOM 2405 O O . PRO A 1 297 ? -3.116 15.987 17.463 1.00 93.62 297 PRO A O 1
ATOM 2408 N N . HIS A 1 298 ? -3.951 16.146 15.387 1.00 93.75 298 HIS A N 1
ATOM 2409 C CA . HIS A 1 298 ? -5.356 15.981 15.779 1.00 93.75 298 HIS A CA 1
ATOM 2410 C C . HIS A 1 298 ? -5.969 14.643 15.340 1.00 93.75 298 HIS A C 1
ATOM 2412 O O . HIS A 1 298 ? -7.065 14.288 15.779 1.00 93.75 298 HIS A O 1
ATOM 2418 N N . THR A 1 299 ? -5.265 13.881 14.507 1.00 95.88 299 THR A N 1
ATOM 2419 C CA . THR A 1 299 ? -5.670 12.570 14.005 1.00 95.88 299 THR A CA 1
ATOM 2420 C C . THR A 1 299 ? -4.991 11.489 14.826 1.00 95.88 299 THR A C 1
ATOM 2422 O O . THR A 1 299 ? -3.787 11.532 15.066 1.00 95.88 299 THR A O 1
ATOM 2425 N N . LYS A 1 300 ? -5.742 10.463 15.227 1.00 97.12 300 LYS A N 1
ATOM 2426 C CA . LYS A 1 300 ? -5.160 9.319 15.927 1.00 97.12 300 LYS A CA 1
ATOM 2427 C C . LYS A 1 300 ? -4.310 8.499 14.950 1.00 97.12 300 LYS A C 1
ATOM 2429 O O . LYS A 1 300 ? -4.851 7.739 14.149 1.00 97.12 300 LYS A O 1
ATOM 2434 N N . VAL A 1 301 ? -2.989 8.645 15.027 1.00 97.81 301 VAL A N 1
ATOM 2435 C CA . VAL A 1 301 ? -2.017 7.828 14.286 1.00 97.81 301 VAL A CA 1
ATOM 2436 C C . VAL A 1 301 ? -1.312 6.900 15.268 1.00 97.81 301 VAL A C 1
ATOM 2438 O O . VAL A 1 301 ? -0.744 7.363 16.255 1.00 97.81 301 VAL A O 1
ATOM 2441 N N . VAL A 1 302 ? -1.361 5.591 15.024 1.00 97.44 302 VAL A N 1
ATOM 2442 C CA . VAL A 1 302 ? -0.782 4.580 15.919 1.00 97.44 302 VAL A CA 1
ATOM 2443 C C . VAL A 1 302 ? 0.164 3.645 15.163 1.00 97.44 302 VAL A C 1
ATOM 2445 O O . VAL A 1 302 ? -0.167 3.195 14.061 1.00 97.44 302 VAL A O 1
ATOM 2448 N N . PRO A 1 303 ? 1.341 3.326 15.724 1.00 97.12 303 PRO A N 1
ATOM 2449 C CA . PRO A 1 303 ? 2.221 2.328 15.143 1.00 97.12 303 PRO A CA 1
ATOM 2450 C C . PRO A 1 303 ? 1.726 0.923 15.502 1.00 97.12 303 PRO A C 1
ATOM 2452 O O . PRO A 1 303 ? 1.354 0.648 16.642 1.00 97.12 303 PRO A O 1
ATOM 2455 N N . HIS A 1 304 ? 1.774 0.010 14.540 1.00 97.44 304 HIS A N 1
ATOM 2456 C CA . HIS A 1 304 ? 1.598 -1.420 14.768 1.00 97.44 304 HIS A CA 1
ATOM 2457 C C . HIS A 1 304 ? 2.609 -2.171 13.906 1.00 97.44 304 HIS A C 1
ATOM 2459 O O . HIS A 1 304 ? 2.256 -2.806 12.923 1.00 97.44 304 HIS A O 1
ATOM 2465 N N . PHE A 1 305 ? 3.893 -2.037 14.221 1.00 95.69 305 PHE A N 1
ATOM 2466 C CA . PHE A 1 305 ? 4.945 -2.702 13.455 1.00 95.69 305 PHE A CA 1
ATOM 2467 C C . PHE A 1 305 ? 4.939 -4.216 13.683 1.00 95.69 305 PHE A C 1
ATOM 2469 O O . PHE A 1 305 ? 4.542 -4.691 14.750 1.00 95.69 305 PHE A O 1
ATOM 2476 N N . ALA A 1 306 ? 5.457 -4.972 12.711 1.00 92.12 306 ALA A N 1
ATOM 2477 C CA . ALA A 1 306 ? 5.686 -6.403 12.883 1.00 92.12 306 ALA A CA 1
ATOM 2478 C C . ALA A 1 306 ? 6.538 -6.664 14.154 1.00 92.12 306 ALA A C 1
ATOM 2480 O O . ALA A 1 306 ? 7.570 -6.011 14.342 1.00 92.12 306 ALA A O 1
ATOM 2481 N N . PRO A 1 307 ? 6.151 -7.591 15.050 1.00 91.44 307 PRO A N 1
ATOM 2482 C CA . PRO A 1 307 ? 6.920 -7.850 16.266 1.00 91.44 307 PRO A CA 1
ATOM 2483 C C . PRO A 1 307 ? 8.385 -8.207 15.974 1.00 91.44 307 PRO A C 1
ATOM 2485 O O . PRO A 1 307 ? 8.671 -8.978 15.061 1.00 91.44 307 PRO A O 1
ATOM 2488 N N . LEU A 1 308 ? 9.336 -7.669 16.741 1.00 89.44 308 LEU A N 1
ATOM 2489 C CA . LEU A 1 308 ? 10.731 -8.102 16.628 1.00 89.44 308 LEU A CA 1
ATOM 2490 C C . LEU A 1 308 ? 10.906 -9.475 17.269 1.00 89.44 308 LEU A C 1
ATOM 2492 O O . LEU A 1 308 ? 10.314 -9.787 18.302 1.00 89.44 308 LEU A O 1
ATOM 2496 N N . ARG A 1 309 ? 11.766 -10.290 16.662 1.00 82.12 309 ARG A N 1
ATOM 2497 C CA . ARG A 1 309 ? 12.279 -11.497 17.311 1.00 82.12 309 ARG A CA 1
ATOM 2498 C C . ARG A 1 309 ? 13.416 -11.119 18.243 1.00 82.12 309 ARG A C 1
ATOM 2500 O O . ARG A 1 309 ? 14.149 -10.168 17.974 1.00 82.12 309 ARG A O 1
ATOM 2507 N N . GLU A 1 310 ? 13.604 -11.919 19.282 1.00 78.94 310 GLU A N 1
ATOM 2508 C CA . GLU A 1 310 ? 14.776 -11.809 20.138 1.00 78.94 310 GLU A CA 1
ATOM 2509 C C . GLU A 1 310 ? 16.056 -11.882 19.287 1.00 78.94 310 GLU A C 1
ATOM 2511 O O . GLU A 1 310 ? 16.232 -12.788 18.470 1.00 78.94 310 GLU A O 1
ATOM 2516 N N . GLY A 1 311 ? 16.906 -10.861 19.408 1.00 80.38 311 GLY A N 1
ATOM 2517 C CA . GLY A 1 311 ? 18.141 -10.730 18.631 1.00 80.38 311 GLY A CA 1
ATOM 2518 C C . GLY A 1 311 ? 17.984 -10.286 17.167 1.00 80.38 311 GLY A C 1
ATOM 2519 O O . GLY A 1 311 ? 19.000 -10.120 16.494 1.00 80.38 311 GLY A O 1
ATOM 2520 N N . SER A 1 312 ? 16.767 -10.059 16.653 1.00 85.25 312 SER A N 1
ATOM 2521 C CA . SER A 1 312 ? 16.567 -9.506 15.304 1.00 85.25 312 SER A CA 1
ATOM 2522 C C . SER A 1 312 ? 16.463 -7.983 15.327 1.00 85.25 312 SER A C 1
ATOM 2524 O O . SER A 1 312 ? 15.787 -7.408 16.173 1.00 85.25 312 SER A O 1
ATOM 2526 N N . LEU A 1 313 ? 17.082 -7.331 14.340 1.00 85.69 313 LEU A N 1
ATOM 2527 C CA . LEU A 1 313 ? 16.996 -5.880 14.124 1.00 85.69 313 LEU A CA 1
ATOM 2528 C C . LEU A 1 313 ? 15.881 -5.476 13.148 1.00 85.69 313 LEU A C 1
ATOM 2530 O O . LEU A 1 313 ? 15.679 -4.289 12.917 1.00 85.69 313 LEU A O 1
ATOM 2534 N N . LYS A 1 314 ? 15.215 -6.455 12.525 1.00 89.88 314 LYS A N 1
ATOM 2535 C CA . LYS A 1 314 ? 14.137 -6.220 11.562 1.00 89.88 314 LYS A CA 1
ATOM 2536 C C . LYS A 1 314 ? 13.065 -7.302 11.610 1.00 89.88 314 LYS A C 1
ATOM 2538 O O . LYS A 1 314 ? 13.369 -8.459 11.920 1.00 89.88 314 LYS A O 1
ATOM 2543 N N . ALA A 1 315 ? 11.840 -6.937 11.257 1.00 91.25 315 ALA A N 1
ATOM 2544 C CA . ALA A 1 315 ? 10.739 -7.871 11.051 1.00 91.25 315 ALA A CA 1
ATOM 2545 C C . ALA A 1 315 ? 9.770 -7.351 9.984 1.00 91.25 315 ALA A C 1
ATOM 2547 O O . ALA A 1 315 ? 9.515 -6.151 9.926 1.00 91.25 315 ALA A O 1
ATOM 2548 N N . ASP A 1 316 ? 9.205 -8.265 9.198 1.00 93.69 316 ASP A N 1
ATOM 2549 C CA . ASP A 1 316 ? 8.086 -8.008 8.290 1.00 93.69 316 ASP A CA 1
ATOM 2550 C C . ASP A 1 316 ? 6.900 -8.925 8.636 1.00 93.69 316 ASP A C 1
ATOM 2552 O O . ASP A 1 316 ? 7.042 -9.928 9.350 1.00 93.69 316 ASP A O 1
ATOM 2556 N N . TRP A 1 317 ? 5.704 -8.574 8.166 1.00 96.75 317 TRP A N 1
ATOM 2557 C CA . TRP A 1 317 ? 4.484 -9.312 8.505 1.00 96.75 317 TRP A CA 1
ATOM 2558 C C . TRP A 1 317 ? 4.433 -10.711 7.890 1.00 96.75 317 TRP A C 1
ATOM 2560 O O . TRP A 1 317 ? 3.802 -11.607 8.458 1.00 96.75 317 TRP A O 1
ATOM 2570 N N . ASN A 1 318 ? 5.094 -10.937 6.751 1.00 96.38 318 ASN A N 1
ATOM 2571 C CA . ASN A 1 318 ? 5.122 -12.257 6.131 1.00 96.38 318 ASN A CA 1
ATOM 2572 C C . ASN A 1 318 ? 5.971 -13.253 6.927 1.00 96.38 318 ASN A C 1
ATOM 2574 O O . ASN A 1 318 ? 5.578 -14.409 7.097 1.00 96.38 318 ASN A O 1
ATOM 2578 N N . ASP A 1 319 ? 7.109 -12.808 7.444 1.00 94.00 319 ASP A N 1
ATOM 2579 C CA . ASP A 1 319 ? 7.970 -13.597 8.315 1.00 94.00 319 ASP A CA 1
ATOM 2580 C C . ASP A 1 319 ? 7.288 -13.901 9.654 1.00 94.00 319 ASP A C 1
ATOM 2582 O O . ASP A 1 319 ? 7.445 -15.010 10.181 1.00 94.00 319 ASP A O 1
ATOM 2586 N N . GLN A 1 320 ? 6.480 -12.970 10.174 1.00 95.12 320 GLN A N 1
ATOM 2587 C CA . GLN A 1 320 ? 5.642 -13.203 11.354 1.00 95.12 320 GLN A CA 1
ATOM 2588 C C . GLN A 1 320 ? 4.581 -14.274 11.107 1.00 95.12 320 GLN A C 1
ATOM 2590 O O . GLN A 1 320 ? 4.480 -15.233 11.875 1.00 95.12 320 GLN A O 1
ATOM 2595 N N . LEU A 1 321 ? 3.849 -14.181 9.995 1.00 96.56 321 LEU A N 1
ATOM 2596 C CA . LEU A 1 321 ? 2.860 -15.193 9.629 1.00 96.56 321 LEU A CA 1
ATOM 2597 C C . LEU A 1 321 ? 3.481 -16.593 9.540 1.00 96.56 321 LEU A C 1
ATOM 2599 O O . LEU A 1 321 ? 2.960 -17.549 10.121 1.00 96.56 321 LEU A O 1
ATOM 2603 N N . LYS A 1 322 ? 4.613 -16.723 8.841 1.00 94.81 322 LYS A N 1
ATOM 2604 C CA . LYS A 1 322 ? 5.309 -18.011 8.700 1.00 94.81 322 LYS A CA 1
ATOM 2605 C C . LYS A 1 322 ? 5.691 -18.607 10.043 1.00 94.81 322 LYS A C 1
ATOM 2607 O O . LYS A 1 322 ? 5.571 -19.816 10.218 1.00 94.81 322 LYS A O 1
ATOM 2612 N N . GLN A 1 323 ? 6.137 -17.774 10.979 1.00 91.19 323 GLN A N 1
ATOM 2613 C CA . GLN A 1 323 ? 6.503 -18.219 12.317 1.00 91.19 323 GLN A CA 1
ATOM 2614 C C . GLN A 1 323 ? 5.290 -18.733 13.087 1.00 91.19 323 GLN A C 1
ATOM 2616 O O . GLN A 1 323 ? 5.336 -19.846 13.599 1.00 91.19 323 GLN A O 1
ATOM 2621 N N . VAL A 1 324 ? 4.195 -17.969 13.123 1.00 92.25 324 VAL A N 1
ATOM 2622 C CA . VAL A 1 324 ? 2.961 -18.384 13.810 1.00 92.25 324 VAL A CA 1
ATOM 2623 C C . VAL A 1 324 ? 2.460 -19.721 13.257 1.00 92.25 324 VAL A C 1
ATOM 2625 O O . VAL A 1 324 ? 2.165 -20.637 14.024 1.00 92.25 324 VAL A O 1
ATOM 2628 N N . LYS A 1 325 ? 2.448 -19.883 11.927 1.00 92.12 325 LYS A N 1
ATOM 2629 C CA . LYS A 1 325 ? 2.046 -21.139 11.273 1.00 92.12 325 LYS A CA 1
ATOM 2630 C C . LYS A 1 325 ? 3.017 -22.290 11.553 1.00 92.12 325 LYS A C 1
ATOM 2632 O O . LYS A 1 325 ? 2.573 -23.426 11.699 1.00 92.12 325 LYS A O 1
ATOM 2637 N N . ALA A 1 326 ? 4.322 -22.027 11.622 1.00 89.56 326 ALA A N 1
ATOM 2638 C CA . ALA A 1 326 ? 5.313 -23.046 11.963 1.00 89.56 326 ALA A CA 1
ATOM 2639 C C . ALA A 1 326 ? 5.138 -23.541 13.408 1.00 89.56 326 ALA A C 1
ATOM 2641 O O . ALA A 1 326 ? 5.124 -24.749 13.626 1.00 89.56 326 ALA A O 1
ATOM 2642 N N . SER A 1 327 ? 4.920 -22.629 14.362 1.00 86.19 327 SER A N 1
ATOM 2643 C CA . SER A 1 327 ? 4.669 -22.971 15.767 1.00 86.19 327 SER A CA 1
ATOM 2644 C C . SER A 1 327 ? 3.366 -23.756 15.955 1.00 86.19 327 SER A C 1
ATOM 2646 O O . SER A 1 327 ? 3.322 -24.707 16.727 1.00 86.19 327 SER A O 1
ATOM 2648 N N . GLN A 1 328 ? 2.302 -23.415 15.221 1.00 81.88 328 GLN A N 1
ATOM 2649 C CA . GLN A 1 328 ? 1.048 -24.183 15.245 1.00 81.88 328 GLN A CA 1
ATOM 2650 C C . GLN A 1 328 ? 1.252 -25.614 14.723 1.00 81.88 328 GLN A C 1
ATOM 2652 O O . GLN A 1 328 ? 0.815 -26.574 15.357 1.00 81.88 328 GLN A O 1
ATOM 2657 N N . LYS A 1 329 ? 2.006 -25.769 13.626 1.00 77.06 329 LYS A N 1
ATOM 2658 C CA . LYS A 1 329 ? 2.346 -27.078 13.048 1.00 77.06 329 LYS A CA 1
ATOM 2659 C C . LYS A 1 329 ? 3.281 -27.926 13.906 1.00 77.06 329 LYS A C 1
ATOM 2661 O O . LYS A 1 329 ? 3.295 -29.134 13.715 1.00 77.06 329 LYS A O 1
ATOM 2666 N N . SER A 1 330 ? 4.092 -27.346 14.793 1.00 65.94 330 SER A N 1
ATOM 2667 C CA . SER A 1 330 ? 4.909 -28.125 15.739 1.00 65.94 330 SER A CA 1
ATOM 2668 C C . SER A 1 330 ? 4.106 -28.596 16.952 1.00 65.94 330 SER A C 1
ATOM 2670 O O . SER A 1 330 ? 4.409 -29.650 17.499 1.00 65.94 330 SER A O 1
ATOM 2672 N N . VAL A 1 331 ? 3.061 -27.855 17.330 1.00 63.03 331 VAL A N 1
ATOM 2673 C CA . VAL A 1 331 ? 2.202 -28.151 18.488 1.00 63.03 331 VAL A CA 1
ATOM 2674 C C . VAL A 1 331 ? 1.121 -29.191 18.146 1.00 63.03 331 VAL A C 1
ATOM 2676 O O . VAL A 1 331 ? 0.857 -30.080 18.950 1.00 63.03 331 VAL A O 1
ATOM 2679 N N . GLU A 1 332 ? 0.544 -29.160 16.939 1.00 59.78 332 GLU A N 1
ATOM 2680 C CA . GLU A 1 332 ? -0.419 -30.172 16.453 1.00 59.78 332 GLU A CA 1
ATOM 2681 C C . GLU A 1 332 ? 0.068 -31.638 16.556 1.00 59.78 332 GLU A C 1
ATOM 2683 O O . GLU A 1 332 ? -0.663 -32.465 17.106 1.00 59.78 332 GLU A O 1
ATOM 2688 N N . PRO A 1 333 ? 1.280 -32.011 16.098 1.00 55.66 333 PRO A N 1
ATOM 2689 C CA . PRO A 1 333 ? 1.800 -33.367 16.250 1.00 55.66 333 PRO A CA 1
ATOM 2690 C C . PRO A 1 333 ? 2.207 -33.702 17.694 1.00 55.66 333 PRO A C 1
ATOM 2692 O O . PRO A 1 333 ? 2.327 -34.882 18.015 1.00 55.66 333 PRO A O 1
ATOM 2695 N N . GLU A 1 334 ? 2.417 -32.711 18.567 1.00 53.12 334 GLU A N 1
ATOM 2696 C CA . GLU A 1 334 ? 2.694 -32.917 19.996 1.00 53.12 334 GLU A CA 1
ATOM 2697 C C . GLU A 1 334 ? 1.402 -33.174 20.788 1.00 53.12 334 GLU A C 1
ATOM 2699 O O . GLU A 1 334 ? 1.343 -34.132 21.558 1.00 53.12 334 GLU A O 1
ATOM 2704 N N . LEU A 1 335 ? 0.323 -32.424 20.519 1.00 52.38 335 LEU A N 1
ATOM 2705 C CA . LEU A 1 335 ? -1.013 -32.713 21.057 1.00 52.38 335 LEU A CA 1
ATOM 2706 C C . LEU A 1 335 ? -1.569 -34.040 20.530 1.00 52.38 335 LEU A C 1
ATOM 2708 O O . LEU A 1 335 ? -2.137 -34.805 21.305 1.00 52.38 335 LEU A O 1
ATOM 2712 N N . ALA A 1 336 ? -1.350 -34.365 19.252 1.00 52.47 336 ALA A N 1
ATOM 2713 C CA . ALA A 1 336 ? -1.739 -35.661 18.690 1.00 52.47 336 ALA A CA 1
ATOM 2714 C C . ALA A 1 336 ? -0.958 -36.848 19.293 1.00 52.47 336 ALA A C 1
ATOM 2716 O O . ALA A 1 336 ? -1.422 -37.981 19.212 1.00 52.47 336 ALA A O 1
ATOM 2717 N N . LYS A 1 337 ? 0.214 -36.606 19.902 1.00 52.41 337 LYS A N 1
ATOM 2718 C CA . LYS A 1 337 ? 0.979 -37.608 20.669 1.00 52.41 337 LYS A CA 1
ATOM 2719 C C . LYS A 1 337 ? 0.627 -37.627 22.162 1.00 52.41 337 LYS A C 1
ATOM 2721 O O . LYS A 1 337 ? 0.850 -38.647 22.808 1.00 52.41 337 LYS A O 1
ATOM 2726 N N . ALA A 1 338 ? 0.111 -36.524 22.708 1.00 48.25 338 ALA A N 1
ATOM 2727 C CA . ALA A 1 338 ? -0.267 -36.385 24.117 1.00 48.25 338 ALA A CA 1
ATOM 2728 C C . ALA A 1 338 ? -1.698 -36.870 24.424 1.00 48.25 338 ALA A C 1
ATOM 2730 O O . ALA A 1 338 ? -2.011 -37.149 25.581 1.00 48.25 338 ALA A O 1
ATOM 2731 N N . VAL A 1 339 ? -2.554 -37.018 23.408 1.00 48.47 339 VAL A N 1
ATOM 2732 C CA . VAL A 1 339 ? -3.810 -37.777 23.503 1.00 48.47 339 VAL A CA 1
ATOM 2733 C C . VAL A 1 339 ? -3.482 -39.244 23.184 1.00 48.47 339 VAL A C 1
ATOM 2735 O O . VAL A 1 339 ? -3.072 -39.573 22.077 1.00 48.47 339 VAL A O 1
ATOM 2738 N N . SER A 1 340 ? -3.550 -40.101 24.199 1.00 40.41 340 SER A N 1
ATOM 2739 C CA . SER A 1 340 ? -2.926 -41.429 24.306 1.00 40.41 340 SER A CA 1
ATOM 2740 C C . SER A 1 340 ? -3.242 -42.467 23.203 1.00 40.41 340 SER A C 1
ATOM 2742 O O . SER A 1 340 ? -4.298 -42.427 22.571 1.00 40.41 340 SER A O 1
ATOM 2744 N N . PRO A 1 341 ? -2.358 -43.479 23.024 1.00 47.34 341 PRO A N 1
ATOM 2745 C CA . PRO A 1 341 ? -2.562 -44.616 22.134 1.00 47.34 341 PRO A CA 1
ATOM 2746 C C . PRO A 1 341 ? -3.445 -45.676 22.801 1.00 47.34 341 PRO A C 1
ATOM 2748 O O . PRO A 1 341 ? -2.943 -46.685 23.280 1.00 47.34 341 PRO A O 1
ATOM 2751 N N . GLU A 1 342 ? -4.761 -45.487 22.809 1.00 41.16 342 GLU A N 1
ATOM 2752 C CA . GLU A 1 342 ? -5.686 -46.575 23.132 1.00 41.16 342 GLU A CA 1
ATOM 2753 C C . GLU A 1 342 ? -6.918 -46.548 22.218 1.00 41.16 342 GLU A C 1
ATOM 2755 O O . GLU A 1 342 ? -7.684 -45.594 22.178 1.00 41.16 342 GLU A O 1
ATOM 2760 N N . ALA A 1 343 ? -7.068 -47.655 21.484 1.00 36.88 343 ALA A N 1
ATOM 2761 C CA . ALA A 1 343 ? -8.251 -48.099 20.751 1.00 36.88 343 ALA A CA 1
ATOM 2762 C C . ALA A 1 343 ? -8.762 -47.225 19.583 1.00 36.88 343 ALA A C 1
ATOM 2764 O O . ALA A 1 343 ? -9.720 -46.477 19.719 1.00 36.88 343 ALA A O 1
ATOM 2765 N N . ASN A 1 344 ? -8.284 -47.514 18.363 1.00 36.41 344 ASN A N 1
ATOM 2766 C CA . ASN A 1 344 ? -9.166 -48.179 17.392 1.00 36.41 344 ASN A CA 1
ATOM 2767 C C . ASN A 1 344 ? -8.369 -48.868 16.269 1.00 36.41 344 ASN A C 1
ATOM 2769 O O . ASN A 1 344 ? -7.930 -48.251 15.299 1.00 36.41 344 ASN A O 1
ATOM 2773 N N . ARG A 1 345 ? -8.215 -50.193 16.381 1.00 44.31 345 ARG A N 1
ATOM 2774 C CA . ARG A 1 345 ? -7.968 -51.052 15.219 1.00 44.31 345 ARG A CA 1
ATOM 2775 C C . ARG A 1 345 ? -9.251 -51.058 14.383 1.00 44.31 345 ARG A C 1
ATOM 2777 O O . ARG A 1 345 ? -10.095 -51.922 14.585 1.00 44.31 345 ARG A O 1
ATOM 2784 N N . SER A 1 346 ? -9.378 -50.141 13.427 1.00 33.81 346 SER A N 1
ATOM 2785 C CA . SER A 1 346 ? -10.262 -50.364 12.279 1.00 33.81 346 SER A CA 1
ATOM 2786 C C . SER A 1 346 ? -9.398 -50.853 11.118 1.00 33.81 346 SER A C 1
ATOM 2788 O O . SER A 1 346 ? -8.553 -50.138 10.583 1.00 33.81 346 SER A O 1
ATOM 2790 N N . LYS A 1 347 ? -9.518 -52.152 10.835 1.00 40.44 347 LYS A N 1
ATOM 2791 C CA . LYS A 1 347 ? -8.927 -52.796 9.666 1.00 40.44 347 LYS A CA 1
ATOM 2792 C C . LYS A 1 347 ? -9.620 -52.223 8.429 1.00 40.44 347 LYS A C 1
ATOM 2794 O O . LYS A 1 347 ? -10.813 -52.449 8.256 1.00 40.44 347 LYS A O 1
ATOM 2799 N N . PHE A 1 348 ? -8.884 -51.536 7.565 1.00 33.22 348 PHE A N 1
ATOM 2800 C CA . PHE A 1 348 ? -9.261 -51.486 6.155 1.00 33.22 348 PHE A CA 1
ATOM 2801 C C . PHE A 1 348 ? -8.887 -52.843 5.539 1.00 33.22 348 PHE A C 1
ATOM 2803 O O . PHE A 1 348 ? -7.746 -53.277 5.733 1.00 33.22 348 PHE A O 1
ATOM 2810 N N . PRO A 1 349 ? -9.805 -53.551 4.860 1.00 38.19 349 PRO A N 1
ATOM 2811 C CA . PRO A 1 349 ? -9.443 -54.769 4.150 1.00 38.19 349 PRO A CA 1
ATOM 2812 C C . PRO A 1 349 ? -8.510 -54.413 2.988 1.00 38.19 349 PRO A C 1
ATOM 2814 O O . PRO A 1 349 ? -8.651 -53.370 2.345 1.00 38.19 349 PRO A O 1
ATOM 2817 N N . SER A 1 350 ? -7.515 -55.264 2.749 1.00 37.03 350 SER A N 1
ATOM 2818 C CA . SER A 1 350 ? -6.643 -55.126 1.584 1.00 37.03 350 SER A CA 1
ATOM 2819 C C . SER A 1 350 ? -7.399 -55.522 0.312 1.00 37.03 350 SER A C 1
ATOM 2821 O O . SER A 1 350 ? -8.276 -56.381 0.356 1.00 37.03 350 SER A O 1
ATOM 2823 N N . ILE A 1 351 ? -7.012 -54.942 -0.825 1.00 39.50 351 ILE A N 1
ATOM 2824 C CA . ILE A 1 351 ? -7.599 -55.125 -2.171 1.00 39.50 351 ILE A CA 1
ATOM 2825 C C . ILE A 1 351 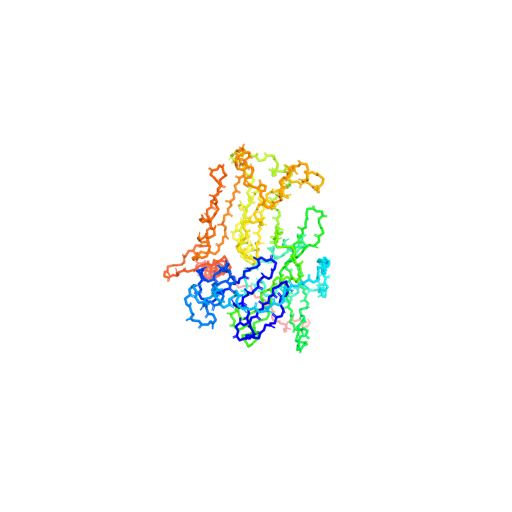? -7.520 -56.586 -2.701 1.00 39.50 351 ILE A C 1
ATOM 2827 O O . ILE A 1 351 ? -7.908 -56.862 -3.826 1.00 39.50 351 ILE A O 1
ATOM 2831 N N . ALA A 1 352 ? -7.088 -57.553 -1.889 1.00 44.50 352 ALA A N 1
ATOM 2832 C CA . ALA A 1 352 ? -7.073 -58.977 -2.226 1.00 44.50 352 ALA A CA 1
ATOM 2833 C C . ALA A 1 352 ? -8.333 -59.764 -1.785 1.00 44.50 352 ALA A C 1
ATOM 2835 O O . ALA A 1 352 ? -8.385 -60.967 -2.002 1.00 44.50 352 ALA A O 1
ATOM 2836 N N . GLU A 1 353 ? -9.347 -59.125 -1.186 1.00 47.72 353 GLU A N 1
ATOM 2837 C CA . GLU A 1 353 ? -10.594 -59.794 -0.741 1.00 47.72 353 GLU A CA 1
ATOM 2838 C C . GLU A 1 353 ? -11.851 -59.365 -1.534 1.00 47.72 353 GLU A C 1
ATOM 2840 O O . GLU A 1 353 ? -12.972 -59.585 -1.088 1.00 47.72 353 GLU A O 1
ATOM 2845 N N . LEU A 1 354 ? -11.685 -58.762 -2.719 1.00 40.75 354 LEU A N 1
ATOM 2846 C CA . LEU A 1 354 ? -12.793 -58.378 -3.618 1.00 40.75 354 LEU A CA 1
ATOM 2847 C C . LEU A 1 354 ? -12.880 -59.211 -4.910 1.00 40.75 354 LEU A C 1
ATOM 2849 O O . LEU A 1 354 ? -13.622 -58.850 -5.819 1.00 40.75 354 LEU A O 1
ATOM 2853 N N . GLU A 1 355 ? -12.184 -60.345 -4.977 1.00 43.59 355 GLU A N 1
ATOM 2854 C CA . GLU A 1 355 ? -12.390 -61.349 -6.027 1.00 43.59 355 GLU A CA 1
ATOM 2855 C C . GLU A 1 355 ? -12.698 -62.714 -5.404 1.00 43.59 355 GLU A C 1
ATOM 2857 O O . GLU A 1 355 ? -11.809 -63.543 -5.218 1.00 43.59 355 GLU A O 1
ATOM 2862 N N . MET A 1 356 ? -13.976 -62.916 -5.063 1.00 37.78 356 MET A N 1
ATOM 2863 C CA . MET A 1 356 ? -14.681 -64.203 -5.122 1.00 37.78 356 MET A CA 1
ATOM 2864 C C . MET A 1 356 ? -16.188 -64.011 -4.967 1.00 37.78 356 MET A C 1
ATOM 2866 O O . MET A 1 356 ? -16.609 -63.457 -3.926 1.00 37.78 356 MET A O 1
#

Secondary structure (DSSP, 8-state):
--EEEETTEEEEGGGTTTEEEETTTTEEEETTS-STTSSB-HHHHHHHHHT--HHHHHHHHHH--PPP--------PPP-----EES--HHHHHIIIIIT---HHHHHHHHHTT-EEEEEEE-TTT--EEEEEEEEEE-TTS-EEEEEEEE-S--TTT-TTTSS-EEEPTT--TT--EEEEES-HHHHHT--SSSPEEEEEESSHHHHHHHHHHHTTT--SEEEEE-SSS-HHHHHHHHHHHT-SSHHHHHHHHTTS-TTTHHHHHHHTT--TTEEEEE---SSHHHHHHHHH---TTSEEEE-PPPPPTT-S---HHHHHHHHHHHHHHHHHHHHHHS-------PPPPTTSS--

Foldseek 3Di:
DDWDDDAQWIADPVQPPQWIQHVVLQAIARNVVDPVRGGHHQLVVQCVVVVDDSVVSVVCVVPDPDDPDDDPPPPPDADDDDFAFDPDCVLVVCLCCVVLVFDPVLVVVCVVQVQWTWTWDADPVPRDIFIWIWGFFAALVRDTQWTWTWTRDFQCVVVVPPSIDTGIGPRHDLQGFRKDDAEALVLQLVFDLVGAQEEEEEQADSLLSLVCRVCVVPDHNYMYGHNVHLDQLNVQLCNLSSNDNHPVRSCVQCPPHDSSCNLVVCLVVLVQSRYAYEQAYKQAPRSVVSLVPDDRVNHHYYYDYDDDDVVDRIDTSSVVSVVVSVVVVVVVVVVVPVPDPDDDPDDDDDPPPPDD

Organism: Lactococcus lactis subsp. lactis (NCBI:txid1360)

Nearest PDB structures (foldseek):
  6b2e-assembly1_A  TM=1.928E-01  e=4.678E+00  Homo sapiens
  5iso-assembly2_C  TM=1.740E-01  e=6.656E+00  Homo sapiens

Mean predicted aligned error: 12.19 Å

Solvent-accessible surface area (backbone atoms only — not comparable to full-atom values): 20075 Å² total; per-residue (Å²): 136,60,73,41,83,53,91,86,28,32,22,35,67,94,40,66,89,34,32,40,37,32,70,90,76,56,26,31,28,28,65,83,76,43,73,88,42,44,76,35,44,68,56,58,47,42,20,66,77,69,73,46,53,72,66,59,24,49,51,52,57,72,72,48,87,75,76,84,86,75,76,76,83,66,77,79,74,75,54,69,93,82,64,58,69,48,92,73,47,60,72,59,48,50,43,40,34,76,76,48,56,46,53,69,68,55,53,49,50,44,45,73,70,64,34,49,46,34,27,53,45,70,43,86,90,78,66,50,69,48,56,23,41,37,40,37,12,53,48,69,81,66,50,72,41,32,31,35,37,37,38,67,65,80,36,50,90,83,22,70,88,75,25,33,54,75,46,71,42,75,66,32,53,92,40,53,32,35,68,51,74,40,72,49,52,69,54,42,67,66,32,36,73,93,54,38,22,32,44,36,35,20,42,33,61,64,35,42,52,25,45,42,70,76,40,56,91,76,64,63,42,27,35,45,34,14,48,76,44,98,51,70,39,24,55,18,26,45,56,52,45,50,67,32,84,33,63,70,53,36,50,62,73,45,57,91,49,50,57,54,50,35,45,60,53,35,24,78,70,57,70,26,59,30,38,31,39,35,43,43,25,42,33,34,77,66,38,52,52,52,58,73,65,63,84,48,97,54,33,53,70,44,84,51,49,28,74,68,51,94,95,46,82,53,25,40,34,37,63,50,40,39,47,58,55,50,54,51,62,59,45,54,64,47,54,63,62,69,54,69,99,73,87,79,92,74,82,76,82,64,93,82,77,81,81,128

pLDDT: mean 87.63, std 14.53, range [33.22, 98.75]

Sequence (356 aa):
MDLVKSGRNYTWKSHQGSFIISPEKNIFSWFSQGTDMRGKDSIALVQLIKGCSFKEALEFIAESKASVFKETAQAQKEFEYNLPEHSNFYFARQYLKEERGLSDDTIDFFLRQNVMALATNKNYQDGFTEPVIVFKNFDINGKMVGGARQGIFYNKRRHPEKGRMKRTLFRSDGTSGTWVDIGTKQQFKRSTPENPFKLIVFEAPIDMMSYYELHKEQLDNCRLVAMHGMNEAIISRNVLEALCLNEQEMNRVKGTESATSFLKKLDELQYSKNLEIVIATDNDSAGHQFFDSINLPHTKVVPHFAPLREGSLKADWNDQLKQVKASQKSVEPELAKAVSPEANRSKFPSIAELEM